Protein AF-0000000085118872 (afdb_homodimer)

Foldseek 3Di:
DPQDDLVNLVVCCQVVCQQVVNLVCLVVAADQFAWEAEPPRDIDTGSVRVVVVSVVVCQQFVNKHKAWDDWDDDDFKIKTKIKIWGFGQQDDDPAGHDRFIAIWIKMKMFGDDPSHTRYMHMYIPVVRRVVRRD/DPQDDLVNLVCCCQVVCQQVVNLVCLVVAADQFAWEAEPPRDIDTGSVRVNVVSVVVCQQFVNKHKAWDDWDDDDFKIKTKIKIWGFGQQDDDPAGHPRFIAIWIKMKMFGDDPSHTRYMHMYIPVVRRVVRRD

Solvent-accessible surface area (backbone atoms only — not comparable to full-atom values): 13672 Å² total; per-residue (Å²): 128,85,79,66,50,69,67,54,39,52,48,43,49,39,52,41,31,54,49,63,59,38,65,73,44,54,68,65,36,38,34,74,71,20,35,40,34,40,56,96,78,40,70,41,63,24,59,68,48,44,50,53,52,52,48,52,51,37,56,12,21,71,62,39,35,65,40,81,74,45,76,29,58,32,93,53,32,38,32,36,37,30,42,36,34,32,39,31,67,22,60,46,94,92,38,68,53,65,65,35,69,42,66,33,48,35,37,37,39,38,33,51,56,95,76,17,36,40,36,37,42,36,47,50,36,50,49,59,40,54,61,46,60,104,128,85,79,67,48,70,68,53,38,53,48,42,49,39,52,39,32,54,49,63,60,36,67,74,44,53,70,65,36,37,33,74,72,19,35,39,34,41,56,94,76,39,70,40,63,22,58,68,48,44,49,54,52,51,48,52,50,36,56,12,20,70,62,39,34,66,39,81,74,44,76,29,58,33,92,55,31,36,32,34,37,31,43,34,35,32,38,31,67,21,60,47,93,93,39,68,52,66,64,35,68,42,65,34,48,34,39,36,38,39,33,49,55,96,78,17,36,38,36,37,41,37,46,50,36,51,48,60,41,53,61,46,60,104

InterPro domains:
  IPR009959 Polyketide cyclase SnoaL-like [PF07366] (10-133)
  IPR009959 Polyketide cyclase SnoaL-like [PTHR38436] (6-133)
  IPR032710 NTF2-like domain superfamily [SSF54427] (5-133)

pLDDT: mean 96.88, std 5.02, range [55.12, 98.94]

Secondary structure (DSSP, 8-state):
-PPPPHHHHHHHIIIIIIIS--TTHHHHHEEEEEEEE-GGG-EEESHHHHHHHHHHHHHHSTT-EEEEEEEEEETTEEEEEEEEEEE--S-BTTB-----EEEEEEEEEEEEETTEEEEEEEEE-HHHHHHHH-/-PPPPHHHHHHHIIIIIIIS--TTHHHHHEEEEEEEE-GGG-EEESHHHHHHHHHHHHHHSTT-EEEEEEEEEETTEEEEEEEEEEE--S-BTTB-----EEEEEEEEEEEEETTEEEEEEEEE-HHHHHHHH-

Radius of gyration: 19.12 Å; Cα contacts (8 Å, |Δi|>4): 586; chains: 2; bounding box: 48×50×34 Å

Nearest PDB structures (foldseek):
  3kkg-assembly1_A-2  TM=9.439E-01  e=4.951E-12  Jannaschia sp. CCS1
  2gey-assembly1_B  TM=8.782E-01  e=1.259E-11  Streptomyces galilaeus
  2gey-assembly3_A  TM=8.781E-01  e=1.615E-11  Streptomyces galilaeus
  6hnn-assembly2_D  TM=8.856E-01  e=2.499E-10  Streptomyces antibioticus
  5x7l-assembly1_A  TM=9.108E-01  e=1.949E-09  Streptomyces laurentii

Structure (mmCIF, N/CA/C/O backbone):
data_AF-0000000085118872-model_v1
#
loop_
_entity.id
_entity.type
_entity.pdbx_description
1 polymer 'Ester cyclase'
#
loop_
_atom_site.group_PDB
_atom_site.id
_atom_site.type_symbol
_atom_site.label_atom_id
_atom_site.label_alt_id
_atom_site.label_comp_id
_atom_site.label_asym_id
_atom_site.label_entity_id
_atom_site.label_seq_id
_atom_site.pdbx_PDB_ins_code
_atom_site.Cartn_x
_atom_site.Cartn_y
_atom_site.Cartn_z
_atom_site.occupancy
_atom_site.B_iso_or_equiv
_atom_site.auth_seq_id
_atom_site.auth_comp_id
_atom_site.auth_asym_id
_atom_site.auth_atom_id
_atom_site.pdbx_PDB_model_num
ATOM 1 N N . MET A 1 1 ? 21.062 26.562 8.891 1 55.12 1 MET A N 1
ATOM 2 C CA . MET A 1 1 ? 20.125 25.562 9.398 1 55.12 1 MET A CA 1
ATOM 3 C C . MET A 1 1 ? 20.281 24.25 8.641 1 55.12 1 MET A C 1
ATOM 5 O O . MET A 1 1 ? 20.578 24.234 7.445 1 55.12 1 MET A O 1
ATOM 9 N N . LYS A 1 2 ? 20.609 23.156 9.258 1 70.69 2 LYS A N 1
ATOM 10 C CA . LYS A 1 2 ? 20.938 21.906 8.602 1 70.69 2 LYS A CA 1
ATOM 11 C C . LYS A 1 2 ? 19.812 21.438 7.691 1 70.69 2 LYS A C 1
ATOM 13 O O . LYS A 1 2 ? 18.641 21.484 8.078 1 70.69 2 LYS A O 1
ATOM 18 N N . LYS A 1 3 ? 20.109 21.344 6.344 1 89.19 3 LYS A N 1
ATOM 19 C CA . LYS A 1 3 ? 19.125 20.906 5.371 1 89.19 3 LYS A CA 1
ATOM 20 C C . LYS A 1 3 ? 18.516 19.562 5.777 1 89.19 3 LYS A C 1
ATOM 22 O O . LYS A 1 3 ? 19.234 18.641 6.184 1 89.19 3 LYS A O 1
ATOM 27 N N . L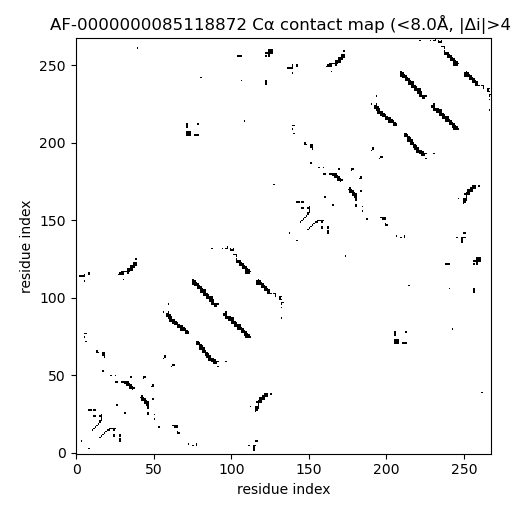EU A 1 4 ? 17.219 19.531 5.84 1 95.06 4 LEU A N 1
ATOM 28 C CA . LEU A 1 4 ? 16.516 18.312 6.219 1 95.06 4 LEU A CA 1
ATOM 29 C C . LEU A 1 4 ? 16.75 17.203 5.195 1 95.06 4 LEU A C 1
ATOM 31 O O . LEU A 1 4 ? 16.766 17.453 3.988 1 95.06 4 LEU A O 1
ATOM 35 N N . THR A 1 5 ? 17.031 15.984 5.676 1 97 5 THR A N 1
ATOM 36 C CA . THR A 1 5 ? 17.094 14.828 4.785 1 97 5 THR A CA 1
ATOM 37 C C . THR A 1 5 ? 15.688 14.414 4.359 1 97 5 THR A C 1
ATOM 39 O O . THR A 1 5 ? 14.695 14.789 4.988 1 97 5 THR A O 1
ATOM 42 N N . ASN A 1 6 ? 15.648 13.641 3.326 1 98.12 6 ASN A N 1
ATOM 43 C CA . ASN A 1 6 ? 14.352 13.133 2.891 1 98.12 6 ASN A CA 1
ATOM 44 C C . ASN A 1 6 ? 13.664 12.328 3.994 1 98.12 6 ASN A C 1
ATOM 46 O O . ASN A 1 6 ? 12.453 12.43 4.176 1 98.12 6 ASN A O 1
ATOM 50 N N . LYS A 1 7 ? 14.398 11.547 4.715 1 97.94 7 LYS A N 1
ATOM 51 C CA . LYS A 1 7 ? 13.852 10.773 5.828 1 97.94 7 LYS A CA 1
ATOM 52 C C . LYS A 1 7 ? 13.258 11.688 6.895 1 97.94 7 LYS A C 1
ATOM 54 O O . LYS A 1 7 ? 12.188 11.406 7.438 1 97.94 7 LYS A O 1
ATOM 59 N N . GLU A 1 8 ? 13.969 12.688 7.203 1 98.06 8 GLU A N 1
ATOM 60 C CA . GLU A 1 8 ? 13.469 13.648 8.188 1 98.06 8 GLU A CA 1
ATOM 61 C C . GLU A 1 8 ? 12.18 14.312 7.711 1 98.06 8 GLU A C 1
ATOM 63 O O . GLU A 1 8 ? 11.266 14.539 8.508 1 98.06 8 GLU A O 1
ATOM 68 N N . LEU A 1 9 ? 12.125 14.602 6.426 1 98.56 9 LEU A N 1
ATOM 69 C CA . LEU A 1 9 ? 10.914 15.188 5.863 1 98.56 9 LEU A CA 1
ATOM 70 C C . LEU A 1 9 ? 9.727 14.25 6.035 1 98.56 9 LEU A C 1
ATOM 72 O O . LEU A 1 9 ? 8.633 14.688 6.402 1 98.56 9 LEU A O 1
ATOM 76 N N . VAL A 1 10 ? 9.906 13 5.809 1 98.81 10 VAL A N 1
ATOM 77 C CA . VAL A 1 10 ? 8.836 12.016 5.957 1 98.81 10 VAL A CA 1
ATOM 78 C C . VAL A 1 10 ? 8.422 11.93 7.426 1 98.81 10 VAL A C 1
ATOM 80 O O . VAL A 1 10 ? 7.234 11.836 7.734 1 98.81 10 VAL A O 1
ATOM 83 N N . LYS A 1 11 ? 9.367 11.938 8.312 1 98.62 11 LYS A N 1
ATOM 84 C CA . LYS A 1 11 ? 9.039 11.898 9.734 1 98.62 11 LYS A CA 1
ATOM 85 C C . LYS A 1 11 ? 8.219 13.125 10.141 1 98.62 11 LYS A C 1
ATOM 87 O O . LYS A 1 11 ? 7.262 13.008 10.906 1 98.62 11 LYS A O 1
ATOM 92 N N . LEU A 1 12 ? 8.656 14.273 9.641 1 98.69 12 LEU A N 1
ATOM 93 C CA . LEU A 1 12 ? 7.895 15.492 9.922 1 98.69 12 LEU A CA 1
ATOM 94 C C . LEU A 1 12 ? 6.484 15.391 9.352 1 98.69 12 LEU A C 1
ATOM 96 O O . LEU A 1 12 ? 5.523 15.828 9.992 1 98.69 12 LEU A O 1
ATOM 100 N N . TYR A 1 13 ? 6.355 14.852 8.156 1 98.88 13 TYR A N 1
ATOM 101 C CA . TYR A 1 13 ? 5.062 14.641 7.516 1 98.88 13 TYR A CA 1
ATOM 102 C C . TYR A 1 13 ? 4.129 13.836 8.422 1 98.88 13 TYR A C 1
ATOM 104 O O . TYR A 1 13 ? 2.98 14.234 8.641 1 98.88 13 TYR A O 1
ATOM 112 N N . TYR A 1 14 ? 4.551 12.789 8.969 1 98.88 14 TYR A N 1
ATOM 113 C CA . TYR A 1 14 ? 3.705 11.922 9.789 1 98.88 14 TYR A CA 1
ATOM 114 C C . TYR A 1 14 ? 3.557 12.477 11.195 1 98.88 14 TYR A C 1
ATOM 116 O O . TYR A 1 14 ? 2.439 12.633 11.695 1 98.88 14 TYR A O 1
ATOM 124 N N . ASP A 1 15 ? 4.672 12.852 11.883 1 98.69 15 ASP A N 1
ATOM 125 C CA . ASP A 1 15 ? 4.668 13.188 13.305 1 98.69 15 ASP A CA 1
ATOM 126 C C . ASP A 1 15 ? 4.059 14.57 13.539 1 98.69 15 ASP A C 1
ATOM 128 O O . ASP A 1 15 ? 3.143 14.719 14.352 1 98.69 15 ASP A O 1
ATOM 132 N N . GLU A 1 16 ? 4.531 15.508 12.797 1 98.69 16 GLU A N 1
ATOM 133 C CA . GLU A 1 16 ? 4.133 16.891 13.047 1 98.69 16 GLU A CA 1
ATOM 134 C C . GLU A 1 16 ? 2.859 17.25 12.289 1 98.69 16 GLU A C 1
ATOM 136 O O . GLU A 1 16 ? 1.917 17.781 12.859 1 98.69 16 GLU A O 1
ATOM 141 N N . LEU A 1 17 ? 2.85 16.906 11.008 1 98.69 17 LEU A N 1
ATOM 142 C CA . LEU A 1 17 ? 1.736 17.328 10.164 1 98.69 17 LEU A CA 1
ATOM 143 C C . LEU A 1 17 ? 0.486 16.516 10.469 1 98.69 17 LEU A C 1
ATOM 145 O O . LEU A 1 17 ? -0.551 17.062 10.836 1 98.69 17 LEU A O 1
ATOM 149 N N . TRP A 1 18 ? 0.561 15.242 10.477 1 98.69 18 TRP A N 1
ATOM 150 C CA . TRP A 1 18 ? -0.626 14.406 10.617 1 98.69 18 TRP A CA 1
ATOM 151 C C . TRP A 1 18 ? -0.931 14.133 12.086 1 98.69 18 TRP A C 1
ATOM 153 O O . TRP A 1 18 ? -2.062 14.32 12.539 1 98.69 18 TRP A O 1
ATOM 163 N N . ASN A 1 19 ? 0.065 13.703 12.859 1 98.81 19 ASN A N 1
ATOM 164 C CA . ASN A 1 19 ? -0.2 13.234 14.211 1 98.81 19 ASN A CA 1
ATOM 165 C C . ASN A 1 19 ? -0.444 14.391 15.172 1 98.81 19 ASN A C 1
ATOM 167 O O . ASN A 1 19 ? -1.259 14.281 16.094 1 98.81 19 ASN A O 1
ATOM 171 N N . LYS A 1 20 ? 0.245 15.523 14.938 1 98.5 20 LYS A N 1
ATOM 172 C CA . LYS A 1 20 ? 0.078 16.672 15.812 1 98.5 20 LYS A CA 1
ATOM 173 C C . LYS A 1 20 ? -0.767 17.766 15.148 1 98.5 20 LYS A C 1
ATOM 175 O O . LYS A 1 20 ? -1.072 18.781 15.766 1 98.5 20 LYS A O 1
ATOM 180 N N . HIS A 1 21 ? -1.108 17.609 13.945 1 98.06 21 HIS A N 1
ATOM 181 C CA . HIS A 1 21 ? -1.974 18.5 13.18 1 98.06 21 HIS A CA 1
ATOM 182 C C . HIS A 1 21 ? -1.363 19.891 13.055 1 98.06 21 HIS A C 1
ATOM 184 O O . HIS A 1 21 ? -2.082 20.891 13.07 1 98.06 21 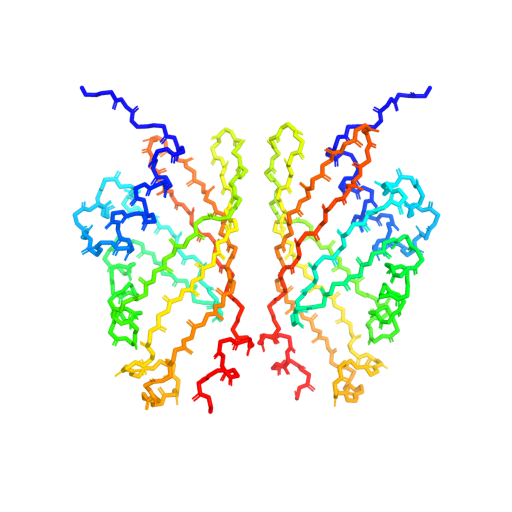HIS A O 1
ATOM 190 N N . LYS A 1 22 ? -0.044 19.922 12.969 1 98.44 22 LYS A N 1
ATOM 191 C CA . LYS A 1 22 ? 0.634 21.203 12.789 1 98.44 22 LYS A CA 1
ATOM 192 C C . LYS A 1 22 ? 0.735 21.578 11.312 1 98.44 22 LYS A C 1
ATOM 194 O O . LYS A 1 22 ? 1.72 21.234 10.648 1 98.44 22 LYS A O 1
ATOM 199 N N . LYS A 1 23 ? -0.12 22.391 10.852 1 98.12 23 LYS A N 1
ATOM 200 C CA . LYS A 1 23 ? -0.289 22.672 9.43 1 98.12 23 LYS A CA 1
ATOM 201 C C . LYS A 1 23 ? 0.845 23.531 8.898 1 98.12 23 LYS A C 1
ATOM 203 O O . LYS A 1 23 ? 1.053 23.625 7.684 1 98.12 23 LYS A O 1
ATOM 208 N N . GLU A 1 24 ? 1.589 24.188 9.758 1 97.88 24 GLU A N 1
ATOM 209 C CA . GLU A 1 24 ? 2.732 24.984 9.32 1 97.88 24 GLU A CA 1
ATOM 210 C C . GLU A 1 24 ? 3.771 24.109 8.617 1 97.88 24 GLU A C 1
ATOM 212 O O . GLU A 1 24 ? 4.574 24.609 7.824 1 97.88 24 GLU A O 1
ATOM 217 N N . TYR A 1 25 ? 3.732 22.891 8.898 1 98.5 25 TYR A N 1
ATOM 218 C CA . TYR A 1 25 ? 4.703 21.969 8.312 1 98.5 25 TYR A CA 1
ATOM 219 C C . TYR A 1 25 ? 4.375 21.688 6.848 1 98.5 25 TYR A C 1
ATOM 221 O O . TYR A 1 25 ? 5.207 21.156 6.109 1 98.5 25 TYR A O 1
ATOM 229 N N . ILE A 1 26 ? 3.186 22.031 6.391 1 98.62 26 ILE A N 1
ATOM 230 C CA . ILE A 1 26 ? 2.846 21.906 4.977 1 98.62 26 ILE A CA 1
ATOM 231 C C . ILE A 1 26 ? 3.871 22.656 4.133 1 98.62 26 ILE A C 1
ATOM 233 O O . ILE A 1 26 ? 4.391 22.125 3.15 1 98.62 26 ILE A O 1
ATOM 237 N N . ASP A 1 27 ? 4.27 23.812 4.566 1 97.56 27 ASP A N 1
ATOM 238 C CA . ASP A 1 27 ? 5.227 24.625 3.824 1 97.56 27 ASP A CA 1
ATOM 239 C C . ASP A 1 27 ? 6.645 24.094 3.979 1 97.56 27 ASP A C 1
ATOM 241 O O . ASP A 1 27 ? 7.492 24.297 3.109 1 97.56 27 ASP A O 1
ATOM 245 N N . ILE A 1 28 ? 6.871 23.438 5.047 1 97.88 28 ILE A N 1
ATOM 246 C CA . ILE A 1 28 ? 8.211 22.938 5.34 1 97.88 28 ILE A CA 1
ATOM 247 C C . ILE A 1 28 ? 8.484 21.688 4.508 1 97.88 28 ILE A C 1
ATOM 249 O O . ILE A 1 28 ? 9.555 21.547 3.914 1 97.88 28 ILE A O 1
ATOM 253 N N . VAL A 1 29 ? 7.473 20.828 4.352 1 98.75 29 VAL A N 1
ATOM 254 C CA . VAL A 1 29 ? 7.781 19.516 3.805 1 98.75 29 VAL A CA 1
ATOM 255 C C . VAL A 1 29 ? 7.434 19.469 2.32 1 98.75 29 VAL A C 1
ATOM 257 O O . VAL A 1 29 ? 8.031 18.719 1.555 1 98.75 29 VAL A O 1
ATOM 260 N N . PHE A 1 30 ? 6.539 20.297 1.829 1 98.81 30 PHE A N 1
ATOM 261 C CA . PHE A 1 30 ? 6.031 20.109 0.475 1 98.81 30 PHE A CA 1
ATOM 262 C C . PHE A 1 30 ? 6.625 21.156 -0.471 1 98.81 30 PHE A C 1
ATOM 264 O O . PHE A 1 30 ? 6.832 22.297 -0.084 1 98.81 30 PHE A O 1
ATOM 271 N N . ASP A 1 31 ? 6.871 20.75 -1.688 1 98.5 31 ASP A N 1
ATOM 272 C CA . ASP A 1 31 ? 6.98 21.656 -2.828 1 98.5 31 ASP A CA 1
ATOM 273 C C . ASP A 1 31 ? 5.656 22.375 -3.09 1 98.5 31 ASP A C 1
ATOM 275 O O . ASP A 1 31 ? 4.59 21.844 -2.787 1 98.5 31 ASP A O 1
ATOM 279 N N . ASP A 1 32 ? 5.688 23.5 -3.691 1 97.44 32 ASP A N 1
ATOM 280 C CA . ASP A 1 32 ? 4.48 24.281 -3.963 1 97.44 32 ASP A CA 1
ATOM 281 C C . ASP A 1 32 ? 3.539 23.516 -4.895 1 97.44 32 ASP A C 1
ATOM 283 O O . ASP A 1 32 ? 2.318 23.688 -4.82 1 97.44 32 ASP A O 1
ATOM 287 N N . ASN A 1 33 ? 4.152 22.672 -5.684 1 96.75 33 ASN A N 1
ATOM 288 C CA . ASN A 1 33 ? 3.352 21.953 -6.668 1 96.75 33 ASN A CA 1
ATOM 289 C C . ASN A 1 33 ? 3.184 20.484 -6.289 1 96.75 33 ASN A C 1
ATOM 291 O O . ASN A 1 33 ? 3.172 19.625 -7.16 1 96.75 33 ASN A O 1
ATOM 295 N N . ILE A 1 34 ? 3.172 20.25 -5.07 1 98.75 34 ILE A N 1
ATOM 296 C CA . ILE A 1 34 ? 3.008 18.875 -4.574 1 98.75 34 ILE A CA 1
ATOM 297 C C . ILE A 1 34 ? 1.774 18.25 -5.211 1 98.75 34 ILE A C 1
ATOM 299 O O . ILE A 1 34 ? 0.737 18.891 -5.355 1 98.75 34 ILE A O 1
ATOM 303 N N . THR A 1 35 ? 1.922 17.016 -5.68 1 98.81 35 THR A N 1
ATOM 304 C CA . THR A 1 35 ? 0.795 16.172 -6.086 1 98.81 35 THR A CA 1
ATOM 305 C C . THR A 1 35 ? 0.575 15.039 -5.094 1 98.81 35 THR A C 1
ATOM 307 O O . THR A 1 35 ? 1.513 14.32 -4.75 1 98.81 35 THR A O 1
ATOM 310 N N . PHE A 1 36 ? -0.664 14.945 -4.59 1 98.69 36 PHE A N 1
ATOM 311 C CA . PHE A 1 36 ? -1.064 13.883 -3.668 1 98.69 36 PHE A CA 1
ATOM 312 C C . PHE A 1 36 ? -2.098 12.969 -4.309 1 98.69 36 PHE A C 1
ATOM 314 O O . PHE A 1 36 ? -3.156 13.43 -4.746 1 98.69 36 PHE A O 1
ATOM 321 N N . HIS A 1 37 ? -1.7 11.68 -4.398 1 98.5 37 HIS A N 1
ATOM 322 C CA . HIS A 1 37 ? -2.594 10.641 -4.895 1 98.5 37 HIS A CA 1
ATOM 323 C C . HIS A 1 37 ? -3.082 9.75 -3.762 1 98.5 37 HIS A C 1
ATOM 325 O O . HIS A 1 37 ? -2.312 8.953 -3.219 1 98.5 37 HIS A O 1
ATOM 331 N N . GLY A 1 38 ? -4.363 9.883 -3.477 1 96.94 38 GLY A N 1
ATOM 332 C CA . GLY A 1 38 ? -4.93 9.086 -2.398 1 96.94 38 GLY A CA 1
ATOM 333 C C . GLY A 1 38 ? -5.781 7.93 -2.893 1 96.94 38 GLY A C 1
ATOM 334 O O . GLY A 1 38 ? -5.879 7.695 -4.098 1 96.94 38 GLY A O 1
ATOM 335 N N . SER A 1 39 ? -6.266 7.172 -1.938 1 92.12 39 SER A N 1
ATOM 336 C CA . SER A 1 39 ? -7.164 6.066 -2.268 1 92.12 39 SER A CA 1
ATOM 337 C C . SER A 1 39 ? -8.406 6.562 -2.996 1 92.12 39 SER A C 1
ATOM 339 O O . SER A 1 39 ? -8.688 7.766 -3.016 1 92.12 39 SER A O 1
ATOM 341 N N . LEU A 1 40 ? -9.156 5.66 -3.682 1 87.06 40 LEU A N 1
ATOM 342 C CA . LEU A 1 40 ? -10.367 5.957 -4.438 1 87.06 40 LEU A CA 1
ATOM 343 C C . LEU A 1 40 ? -10.078 6.953 -5.559 1 87.06 40 LEU A C 1
ATOM 345 O O . LEU A 1 40 ? -10.922 7.801 -5.875 1 87.06 40 LEU A O 1
ATOM 349 N N . ASP A 1 41 ? -8.805 7.016 -5.984 1 84.94 41 ASP A N 1
ATOM 350 C CA . ASP A 1 41 ? -8.344 7.789 -7.133 1 84.94 41 ASP A CA 1
ATOM 351 C C . ASP A 1 41 ? -8.484 9.289 -6.879 1 84.94 41 ASP A C 1
ATOM 353 O O . ASP A 1 41 ? -8.75 10.055 -7.809 1 84.94 41 ASP A O 1
ATOM 357 N N . ILE A 1 42 ? -8.438 9.625 -5.695 1 90.88 42 ILE A N 1
ATOM 358 C CA . ILE A 1 42 ? -8.383 11.047 -5.352 1 90.88 42 ILE A CA 1
ATOM 359 C C . ILE A 1 42 ? -7.012 11.609 -5.699 1 90.88 42 ILE A C 1
ATOM 361 O O . ILE A 1 42 ? -5.988 10.992 -5.414 1 90.88 42 ILE A O 1
ATOM 365 N N . THR A 1 43 ? -7.004 12.641 -6.426 1 97.19 43 THR A N 1
ATOM 366 C CA . THR A 1 43 ? -5.77 13.367 -6.703 1 97.19 43 THR A CA 1
ATOM 367 C C . THR A 1 43 ? -5.949 14.859 -6.449 1 97.19 43 THR A C 1
ATOM 369 O O . THR A 1 43 ? -6.898 15.469 -6.941 1 97.19 43 THR A O 1
ATOM 372 N N . VAL A 1 44 ? -5.109 15.383 -5.582 1 96.75 44 VAL A N 1
ATOM 373 C CA . VAL A 1 44 ? -5.148 16.828 -5.344 1 96.75 44 VAL A CA 1
ATOM 374 C C . VAL A 1 44 ? -3.775 17.422 -5.629 1 96.75 44 VAL A C 1
ATOM 376 O O . VAL A 1 44 ? -2.748 16.781 -5.43 1 96.75 44 VAL A O 1
ATOM 379 N N . LYS A 1 45 ? -3.771 18.656 -6.094 1 98.31 45 LYS A N 1
ATOM 380 C CA . LYS A 1 45 ? -2.545 19.359 -6.457 1 98.31 45 LYS A CA 1
ATOM 381 C C . LYS A 1 45 ? -2.408 20.672 -5.676 1 98.31 45 LYS A C 1
ATOM 383 O O . LYS A 1 45 ? -3.354 21.453 -5.598 1 98.31 45 LYS A O 1
ATOM 388 N N . GLY A 1 46 ? -1.241 20.781 -5.145 1 98.56 46 GLY A N 1
ATOM 389 C CA . GLY A 1 46 ? -0.936 22 -4.43 1 98.56 46 GLY A CA 1
ATOM 390 C C . GLY A 1 46 ? -1.161 21.906 -2.932 1 98.56 46 GLY A C 1
ATOM 391 O O . GLY A 1 46 ? -1.925 21.047 -2.475 1 98.56 46 GLY A O 1
ATOM 392 N N . LYS A 1 47 ? -0.546 22.828 -2.234 1 98.62 47 LYS A N 1
ATOM 393 C CA . LYS A 1 47 ? -0.542 22.812 -0.774 1 98.62 47 LYS A CA 1
ATOM 394 C C . LYS A 1 47 ? -1.933 23.109 -0.218 1 98.62 47 LYS A C 1
ATOM 396 O O . LYS A 1 47 ? -2.377 22.469 0.732 1 98.62 47 LYS A O 1
ATOM 401 N N . LYS A 1 48 ? -2.619 24 -0.81 1 98.06 48 LYS A N 1
ATOM 402 C CA . LYS A 1 48 ? -3.945 24.391 -0.338 1 98.06 48 LYS A CA 1
ATOM 403 C C . LYS A 1 48 ? -4.93 23.234 -0.465 1 98.06 48 LYS A C 1
ATOM 405 O O . LYS A 1 48 ? -5.695 22.953 0.463 1 98.06 48 LYS A O 1
ATOM 410 N N . GLU A 1 49 ? -4.895 22.625 -1.626 1 97.88 49 GLU A N 1
ATOM 411 C CA . GLU A 1 49 ? -5.812 21.5 -1.847 1 97.88 49 GLU A CA 1
ATOM 412 C C . GLU A 1 49 ? -5.477 20.328 -0.934 1 97.88 49 GLU A C 1
ATOM 414 O O . GLU A 1 49 ? -6.375 19.625 -0.465 1 97.88 49 GLU A O 1
ATOM 419 N N . PHE A 1 50 ? -4.207 20.078 -0.665 1 98.44 50 PHE A N 1
ATOM 420 C CA . PHE A 1 50 ? -3.824 19.047 0.295 1 98.44 50 PHE A CA 1
ATOM 421 C C . PHE A 1 50 ? -4.375 19.359 1.68 1 98.44 50 PHE A C 1
ATOM 423 O O . PHE A 1 50 ? -4.887 18.484 2.369 1 98.44 50 PHE A O 1
ATOM 430 N N . GLU A 1 51 ? -4.227 20.609 2.041 1 98.31 51 GLU A N 1
ATOM 431 C CA . GLU A 1 51 ? -4.719 21.016 3.352 1 98.31 51 GLU A CA 1
ATOM 432 C C . GLU A 1 51 ? -6.215 20.75 3.49 1 98.31 51 GLU A C 1
ATOM 434 O O . GLU A 1 51 ? -6.676 20.312 4.547 1 98.31 51 GLU A O 1
ATOM 439 N N . LYS A 1 52 ? -6.988 21.031 2.479 1 97.62 52 LYS A N 1
ATOM 440 C CA . LYS A 1 52 ? -8.422 20.734 2.494 1 97.62 52 LYS A CA 1
ATOM 441 C C . LYS A 1 52 ? -8.68 19.25 2.688 1 97.62 52 LYS A C 1
ATOM 443 O O . LYS A 1 52 ? -9.57 18.859 3.453 1 97.62 52 LYS A O 1
ATOM 448 N N . TYR A 1 53 ? -7.945 18.484 1.993 1 96.88 53 TYR A N 1
ATOM 449 C CA . TYR A 1 53 ? -8.047 17.031 2.143 1 96.88 53 TYR A CA 1
ATOM 450 C C . TYR A 1 53 ? -7.738 16.609 3.574 1 96.88 53 TYR A C 1
ATOM 452 O O . TYR A 1 53 ? -8.492 15.844 4.18 1 96.88 53 TYR A O 1
ATOM 460 N N . MET A 1 54 ? -6.625 17.094 4.07 1 97.75 54 MET A N 1
ATOM 461 C CA . MET A 1 54 ? -6.223 16.781 5.441 1 97.75 54 MET A CA 1
ATOM 462 C C . MET A 1 54 ? -7.32 17.172 6.43 1 97.75 54 MET A C 1
ATOM 464 O O . MET A 1 54 ? -7.645 16.406 7.332 1 97.75 54 MET A O 1
ATOM 468 N N . ASP A 1 55 ? -7.906 18.312 6.219 1 97.38 55 ASP A N 1
ATOM 469 C CA . ASP A 1 55 ? -8.969 18.797 7.094 1 97.38 55 ASP A CA 1
ATOM 470 C C . ASP A 1 55 ? -10.172 17.859 7.066 1 97.38 55 ASP A C 1
ATOM 472 O O . ASP A 1 55 ? -10.789 17.594 8.102 1 97.38 55 ASP A O 1
ATOM 476 N N . SER A 1 56 ? -10.5 17.453 5.914 1 96.12 56 SER A N 1
ATOM 477 C CA . SER A 1 56 ? -11.625 16.531 5.801 1 96.12 56 SER A CA 1
ATOM 478 C C . SER A 1 56 ? -11.359 15.242 6.582 1 96.12 56 SER A C 1
ATOM 480 O O . SER A 1 56 ? -12.258 14.719 7.242 1 96.12 56 SER A O 1
ATOM 482 N N . MET A 1 57 ? -10.172 14.734 6.531 1 96.81 57 MET A N 1
ATOM 483 C CA . MET A 1 57 ? -9.812 13.508 7.242 1 96.81 57 MET A CA 1
ATOM 484 C C . MET A 1 57 ? -9.844 13.727 8.75 1 96.81 57 MET A C 1
ATOM 486 O O . MET A 1 57 ? -10.398 12.914 9.492 1 96.81 57 MET A O 1
ATOM 490 N N . ILE A 1 58 ? -9.32 14.836 9.188 1 96.88 58 ILE A N 1
ATOM 491 C CA . ILE A 1 58 ? -9.227 15.125 10.609 1 96.88 58 ILE A CA 1
ATOM 492 C C . ILE A 1 58 ? -10.617 15.398 11.18 1 96.88 58 ILE A C 1
ATOM 494 O O . ILE A 1 58 ? -10.898 15.078 12.336 1 96.88 58 ILE A O 1
ATOM 498 N N . THR A 1 59 ? -11.469 15.977 10.328 1 96.94 59 THR A N 1
ATOM 499 C CA . THR A 1 59 ? -12.852 16.188 10.75 1 96.94 59 THR A CA 1
ATOM 500 C C . THR A 1 59 ? -13.555 14.844 10.969 1 96.94 59 THR A C 1
ATOM 502 O O . THR A 1 59 ? -14.297 14.68 11.945 1 96.94 59 THR A O 1
ATOM 505 N N . ALA A 1 60 ? -13.344 13.922 10.125 1 97.38 60 ALA A N 1
ATOM 506 C CA . ALA A 1 60 ? -13.977 12.609 10.211 1 97.38 60 ALA A CA 1
ATOM 507 C C . ALA A 1 60 ? -13.391 11.797 11.359 1 97.38 60 ALA A C 1
ATOM 509 O O . ALA A 1 60 ? -14.117 11.078 12.055 1 97.38 60 ALA A O 1
ATOM 510 N N . ILE A 1 61 ? -12.086 11.859 11.531 1 98.31 61 ILE A N 1
ATOM 511 C CA . ILE A 1 61 ? -11.336 11.133 12.547 1 98.31 61 ILE A CA 1
ATOM 512 C C . ILE A 1 61 ? -10.367 12.086 13.25 1 98.31 61 ILE A C 1
ATOM 514 O O . ILE A 1 61 ? -9.164 12.078 12.969 1 98.31 61 ILE A O 1
ATOM 518 N N . PRO A 1 62 ? -10.719 12.828 14.18 1 98.06 62 PRO A N 1
ATOM 519 C CA . PRO A 1 62 ? -9.945 13.922 14.773 1 98.06 62 PRO A CA 1
ATOM 520 C C . PRO A 1 62 ? -8.672 13.43 15.469 1 98.06 62 PRO A C 1
ATOM 522 O O . PRO A 1 62 ? -7.703 14.188 15.586 1 98.06 62 PRO A O 1
ATOM 525 N N . ASN A 1 63 ? -8.68 12.188 15.969 1 98.31 63 ASN A N 1
ATOM 526 C CA . ASN A 1 63 ? -7.492 11.672 16.641 1 98.31 63 ASN A CA 1
ATOM 527 C C . ASN A 1 63 ? -6.738 10.672 15.766 1 98.31 63 ASN A C 1
ATOM 529 O O . ASN A 1 63 ? -6.141 9.727 16.266 1 98.31 63 ASN A O 1
ATOM 533 N N . LEU A 1 64 ? -6.91 10.828 14.484 1 98.5 64 LEU A N 1
ATOM 534 C CA . LEU A 1 64 ? -6.191 9.953 13.562 1 98.5 64 LEU A CA 1
ATOM 535 C C . LEU A 1 64 ? -4.695 9.977 13.852 1 98.5 64 LEU A C 1
ATOM 537 O O . LEU A 1 64 ? -4.094 11.055 13.945 1 98.5 64 LEU A O 1
ATOM 541 N N . PHE A 1 65 ? -4.125 8.859 14.031 1 98.81 65 PHE A N 1
ATOM 542 C CA . PHE A 1 65 ? -2.713 8.711 14.352 1 98.81 65 PHE A CA 1
ATOM 543 C C . PHE A 1 65 ? -2.033 7.742 13.391 1 98.81 65 PHE A C 1
ATOM 545 O O . PHE A 1 65 ? -2.5 6.617 13.203 1 98.81 65 PHE A O 1
ATOM 552 N N . HIS A 1 66 ? -0.996 8.18 12.781 1 98.75 66 HIS A N 1
ATOM 553 C CA . HIS A 1 66 ? -0.199 7.387 11.852 1 98.75 66 HIS A CA 1
ATOM 554 C C . HIS A 1 66 ? 1.037 6.812 12.539 1 98.75 66 HIS A C 1
ATOM 556 O O . HIS A 1 66 ? 1.888 7.559 13.023 1 98.75 66 HIS A O 1
ATOM 562 N N . SER A 1 67 ? 1.148 5.559 12.57 1 98.81 67 SER A N 1
ATOM 563 C CA . SER A 1 67 ? 2.324 4.875 13.102 1 98.81 67 SER A CA 1
ATOM 564 C C . SER A 1 67 ? 3.154 4.254 11.984 1 98.81 67 SER A C 1
ATOM 566 O O . SER A 1 67 ? 2.684 3.355 11.281 1 98.81 67 SER A O 1
ATOM 568 N N . ILE A 1 68 ? 4.391 4.695 11.898 1 98.81 68 ILE A N 1
ATOM 569 C CA . ILE A 1 68 ? 5.273 4.125 10.891 1 98.81 68 ILE A CA 1
ATOM 570 C C . ILE A 1 68 ? 5.699 2.721 11.312 1 98.81 68 ILE A C 1
ATOM 572 O O . ILE A 1 68 ? 6.188 2.523 12.43 1 98.81 68 ILE A O 1
ATOM 576 N N . ILE A 1 69 ? 5.539 1.788 10.461 1 98.62 69 ILE A N 1
ATOM 577 C CA . ILE A 1 69 ? 5.934 0.409 10.727 1 98.62 69 ILE A CA 1
ATOM 578 C C . ILE A 1 69 ? 7.246 0.101 10.016 1 98.62 69 ILE A C 1
ATOM 580 O O . ILE A 1 69 ? 8.172 -0.455 10.609 1 98.62 69 ILE A O 1
ATOM 584 N N . THR A 1 70 ? 7.312 0.407 8.742 1 98.44 70 THR A N 1
ATOM 585 C CA . THR A 1 70 ? 8.508 0.215 7.926 1 98.44 70 THR A CA 1
ATOM 586 C C . THR A 1 70 ? 8.742 1.422 7.023 1 98.44 70 THR A C 1
ATOM 588 O O . THR A 1 70 ? 7.789 2.051 6.559 1 98.44 70 THR A O 1
ATOM 591 N N . MET A 1 71 ? 9.945 1.752 6.883 1 98.69 71 MET A N 1
ATOM 592 C CA . MET A 1 71 ? 10.367 2.797 5.953 1 98.69 71 MET A CA 1
ATOM 593 C C . MET A 1 71 ? 11.531 2.322 5.09 1 98.69 71 MET A C 1
ATOM 595 O O . MET A 1 71 ? 12.516 1.793 5.602 1 98.69 71 MET A O 1
ATOM 599 N N . VAL A 1 72 ? 11.383 2.396 3.785 1 98.88 72 VAL A N 1
ATOM 600 C CA . VAL A 1 72 ? 12.422 2.055 2.814 1 98.88 72 VAL A CA 1
ATOM 601 C C . VAL A 1 72 ? 12.867 3.312 2.074 1 98.88 72 VAL A C 1
ATOM 603 O O . VAL A 1 72 ? 12.055 4.02 1.482 1 98.88 72 VAL A O 1
ATOM 606 N N . CYS A 1 73 ? 14.133 3.592 2.158 1 98.44 73 CYS A N 1
ATOM 607 C CA . CYS A 1 73 ? 14.656 4.852 1.64 1 98.44 73 CYS A CA 1
ATOM 608 C C . CYS A 1 73 ? 15.656 4.605 0.522 1 98.44 73 CYS A C 1
ATOM 610 O O . CYS A 1 73 ? 16.594 3.816 0.683 1 98.44 73 CYS A O 1
ATOM 612 N N . GLU A 1 74 ? 15.438 5.246 -0.662 1 97.44 74 GLU A N 1
ATOM 613 C CA . GLU A 1 74 ? 16.375 5.215 -1.785 1 97.44 74 GLU A CA 1
ATOM 614 C C . GLU A 1 74 ? 16.453 6.57 -2.475 1 97.44 74 GLU A C 1
ATOM 616 O O . GLU A 1 74 ? 15.57 6.922 -3.268 1 97.44 74 GLU A O 1
ATOM 621 N N . GLU A 1 75 ? 17.547 7.289 -2.205 1 94.06 75 GLU A N 1
ATOM 622 C CA . GLU A 1 75 ? 17.781 8.562 -2.877 1 94.06 75 GLU A CA 1
ATOM 623 C C . GLU A 1 75 ? 16.594 9.508 -2.715 1 94.06 75 GLU A C 1
ATOM 625 O O . GLU A 1 75 ? 16.312 9.961 -1.606 1 94.06 75 GLU A O 1
ATOM 630 N N . ASP A 1 76 ? 15.867 9.68 -3.818 1 97.69 76 ASP A N 1
ATOM 631 C CA . ASP A 1 76 ? 14.781 10.664 -3.822 1 97.69 76 ASP A CA 1
ATOM 632 C C . ASP A 1 76 ? 13.422 9.977 -3.777 1 97.69 76 ASP A C 1
ATOM 634 O O . ASP A 1 76 ? 12.414 10.555 -4.195 1 97.69 76 ASP A O 1
ATOM 638 N N . ASN A 1 77 ? 13.422 8.773 -3.348 1 98.75 77 ASN A N 1
ATOM 639 C CA . ASN A 1 77 ? 12.195 8.008 -3.164 1 98.75 77 ASN A CA 1
ATOM 640 C C . ASN A 1 77 ? 12.156 7.336 -1.795 1 98.75 77 ASN A C 1
ATOM 642 O O . ASN A 1 77 ? 13.156 6.785 -1.338 1 98.75 77 ASN A O 1
ATOM 646 N N . ILE A 1 78 ? 11.062 7.43 -1.117 1 98.94 78 ILE A N 1
ATOM 647 C CA . ILE A 1 78 ? 10.852 6.734 0.147 1 98.94 78 ILE A CA 1
ATOM 648 C C . ILE A 1 78 ? 9.492 6.051 0.141 1 98.94 78 ILE A C 1
ATOM 650 O O . ILE A 1 78 ? 8.5 6.621 -0.333 1 98.94 78 ILE A O 1
ATOM 654 N N . ALA A 1 79 ? 9.422 4.836 0.549 1 98.94 79 ALA A N 1
ATOM 655 C CA . ALA A 1 79 ? 8.18 4.105 0.773 1 98.94 79 ALA A CA 1
ATOM 656 C C . ALA A 1 79 ? 7.969 3.826 2.258 1 98.94 79 ALA A C 1
ATOM 658 O O . ALA A 1 79 ? 8.914 3.504 2.977 1 98.94 79 ALA A O 1
ATOM 659 N N . VAL A 1 80 ? 6.691 3.932 2.719 1 98.94 80 VAL A N 1
ATOM 660 C CA . VAL A 1 80 ? 6.375 3.744 4.133 1 98.94 80 VAL A CA 1
ATOM 661 C C . VAL A 1 80 ? 5.16 2.832 4.273 1 98.94 80 VAL A C 1
ATOM 663 O O . VAL A 1 80 ? 4.156 3.012 3.578 1 98.94 80 VAL A O 1
ATOM 666 N N . ARG A 1 81 ? 5.293 1.823 5.055 1 98.88 81 ARG A N 1
ATOM 667 C CA . ARG A 1 81 ? 4.16 1.102 5.629 1 98.88 81 ARG A CA 1
ATOM 668 C C . ARG A 1 81 ? 3.771 1.68 6.984 1 98.88 81 ARG A C 1
ATOM 670 O O . ARG A 1 81 ? 4.629 1.87 7.852 1 98.88 81 ARG A O 1
ATOM 677 N N . ALA A 1 82 ? 2.51 1.991 7.113 1 98.81 82 ALA A N 1
ATOM 678 C CA . ALA A 1 82 ? 2.049 2.592 8.359 1 98.81 82 ALA A CA 1
ATOM 679 C C . ALA A 1 82 ? 0.734 1.967 8.82 1 98.81 82 ALA A C 1
ATOM 681 O O . ALA A 1 82 ? 0.025 1.346 8.023 1 98.81 82 ALA A O 1
ATOM 682 N N . LEU A 1 83 ? 0.5 2.037 10.078 1 98.75 83 LEU A N 1
ATOM 683 C CA . LEU A 1 83 ? -0.777 1.703 10.703 1 98.75 83 LEU A CA 1
ATOM 684 C C . LEU A 1 83 ? -1.495 2.961 11.18 1 98.75 83 LEU A C 1
ATOM 686 O O . LEU A 1 83 ? -0.913 3.781 11.891 1 98.75 83 LEU A O 1
ATOM 690 N N . TYR A 1 84 ? -2.729 3.119 10.719 1 98.62 84 TYR A N 1
ATOM 691 C CA . TYR A 1 84 ? -3.549 4.262 11.109 1 98.62 84 TYR A CA 1
ATOM 692 C C . TYR A 1 84 ? -4.574 3.861 12.164 1 98.62 84 TYR A C 1
ATOM 694 O O . TYR A 1 84 ? -5.172 2.787 12.078 1 98.62 84 TYR A O 1
ATOM 702 N N . ASN A 1 85 ? -4.758 4.652 13.117 1 98.56 85 ASN A N 1
ATOM 703 C CA . ASN A 1 85 ? -5.766 4.406 14.148 1 98.56 85 ASN A CA 1
ATOM 704 C C . ASN A 1 85 ? -6.473 5.695 14.555 1 98.56 85 ASN A C 1
ATOM 706 O O . ASN A 1 85 ? -5.91 6.785 14.438 1 98.56 85 ASN A O 1
ATOM 710 N N . GLY A 1 86 ? -7.672 5.582 15.023 1 98.5 86 GLY A N 1
ATOM 711 C CA . GLY A 1 86 ? -8.477 6.699 15.492 1 98.5 86 GLY A CA 1
ATOM 712 C C . GLY A 1 86 ? -9.906 6.309 15.82 1 98.5 86 GLY A C 1
ATOM 713 O O . GLY A 1 86 ? -10.203 5.129 16.031 1 98.5 86 GLY A O 1
ATOM 714 N N . ARG A 1 87 ? -10.711 7.344 16.031 1 98.69 87 ARG A N 1
ATOM 715 C CA . ARG A 1 87 ? -12.133 7.152 16.297 1 98.69 87 ARG A CA 1
ATOM 716 C C . ARG A 1 87 ? -12.984 7.883 15.258 1 98.69 87 ARG A C 1
ATOM 718 O O . ARG A 1 87 ? -12.75 9.055 14.969 1 98.69 87 ARG A O 1
ATOM 725 N N . HIS A 1 88 ? -13.938 7.141 14.742 1 98.5 88 HIS A N 1
ATOM 726 C CA . HIS A 1 88 ? -14.828 7.688 13.719 1 98.5 88 HIS A CA 1
ATOM 727 C C . HIS A 1 88 ? -15.922 8.547 14.344 1 98.5 88 HIS A C 1
ATOM 729 O O . HIS A 1 88 ? -17 8.055 14.68 1 98.5 88 HIS A O 1
ATOM 735 N N . THR A 1 89 ? -15.68 9.867 14.32 1 98.12 89 THR A N 1
ATOM 736 C CA . THR A 1 89 ? -16.625 10.719 15.016 1 98.12 89 THR A CA 1
ATOM 737 C C . THR A 1 89 ? -17.219 11.766 14.078 1 98.12 89 THR A C 1
ATOM 739 O O . THR A 1 89 ? -18.047 12.578 14.484 1 98.12 89 THR A O 1
ATOM 742 N N . GLY A 1 90 ? -16.797 11.852 12.852 1 97.75 90 GLY A N 1
ATOM 743 C CA . GLY A 1 90 ? -17.375 12.68 11.805 1 97.75 90 GLY A CA 1
ATOM 744 C C . GLY A 1 90 ? -17.688 11.906 10.539 1 97.75 90 GLY A C 1
ATOM 745 O O . GLY A 1 90 ? -17.344 10.727 10.43 1 97.75 90 GLY A O 1
ATOM 746 N N . LYS A 1 91 ? -18.344 12.602 9.617 1 96.69 91 LYS A N 1
ATOM 747 C CA . LYS A 1 91 ? -18.703 11.953 8.359 1 96.69 91 LYS A CA 1
ATOM 748 C C . LYS A 1 91 ? -17.469 11.586 7.555 1 96.69 91 LYS A C 1
ATOM 750 O O . LYS A 1 91 ? -16.547 12.398 7.418 1 96.69 91 LYS A O 1
ATOM 755 N N . LEU A 1 92 ? -17.406 10.391 7.176 1 95 92 LEU A N 1
ATOM 756 C CA . LEU A 1 92 ? -16.312 9.852 6.363 1 95 92 LEU A CA 1
ATOM 757 C C . LEU A 1 92 ? -16.859 9.188 5.102 1 95 92 LEU A C 1
ATOM 759 O O . LEU A 1 92 ? -17.531 8.164 5.176 1 95 92 LEU A O 1
ATOM 763 N N . LEU A 1 93 ? -16.469 9.742 3.965 1 87.25 93 LEU A N 1
ATOM 764 C CA . LEU A 1 93 ? -17.078 9.281 2.719 1 87.25 93 LEU A CA 1
ATOM 765 C C . LEU A 1 93 ? -18.594 9.328 2.807 1 87.25 93 LEU A C 1
ATOM 767 O O . LEU A 1 93 ? -19.188 10.391 3.02 1 87.25 93 LEU A O 1
ATOM 771 N N . ASP A 1 94 ? -19.25 8.234 2.719 1 91.75 94 ASP A N 1
ATOM 772 C CA . ASP A 1 94 ? -20.719 8.203 2.773 1 91.75 94 ASP A CA 1
ATOM 773 C C . ASP A 1 94 ? -21.203 7.613 4.094 1 91.75 94 ASP A C 1
ATOM 775 O O . ASP A 1 94 ? -22.375 7.285 4.238 1 91.75 94 ASP A O 1
ATOM 779 N N . TYR A 1 95 ? -20.328 7.648 5.012 1 96.06 95 TYR A N 1
ATOM 780 C CA . TYR A 1 95 ? -20.688 7.012 6.277 1 96.06 95 TYR A CA 1
ATOM 781 C C . TYR A 1 95 ? -20.844 8.047 7.383 1 96.06 95 TYR A C 1
ATOM 783 O O . TYR A 1 95 ? -19.938 8.852 7.617 1 96.06 95 TYR A O 1
ATOM 791 N N . GLU A 1 96 ? -21.953 8.008 8.023 1 97.56 96 GLU A N 1
ATOM 792 C CA . GLU A 1 96 ? -22.172 8.836 9.203 1 97.56 96 GLU A CA 1
ATOM 793 C C . GLU A 1 96 ? -21.297 8.375 10.367 1 97.56 96 GLU A C 1
ATOM 795 O O . GLU A 1 96 ? -20.875 7.219 10.414 1 97.56 96 GLU A O 1
ATOM 800 N N . PRO A 1 97 ? -21.047 9.289 11.281 1 97.75 97 PRO A N 1
ATOM 801 C CA . PRO A 1 97 ? -20.203 8.914 12.414 1 97.75 97 PRO A CA 1
ATOM 802 C C . PRO A 1 97 ? -20.766 7.719 13.188 1 97.75 97 PRO A C 1
ATOM 804 O O . PRO A 1 97 ? -21.969 7.668 13.469 1 97.75 97 PRO A O 1
ATOM 807 N N . THR A 1 98 ? -19.906 6.82 13.555 1 97.81 98 THR A N 1
ATOM 808 C CA . THR A 1 98 ? -20.312 5.621 14.281 1 97.81 98 THR A CA 1
ATOM 809 C C . THR A 1 98 ? -19.766 5.629 15.695 1 97.81 98 THR A C 1
ATOM 811 O O . THR A 1 98 ? -20.203 4.852 16.547 1 97.81 98 THR A O 1
ATOM 814 N N . ASN A 1 99 ? -18.719 6.43 15.93 1 98.06 99 ASN A N 1
ATOM 815 C CA . ASN A 1 99 ? -17.984 6.516 17.188 1 98.06 99 ASN A CA 1
ATOM 816 C C . ASN A 1 99 ? -17.172 5.258 17.438 1 98.06 99 ASN A C 1
ATOM 818 O O . ASN A 1 99 ? -16.719 5.02 18.562 1 98.06 99 ASN A O 1
ATOM 822 N N . ASN A 1 100 ? -17 4.418 16.484 1 98.06 100 ASN A N 1
ATOM 823 C CA . ASN A 1 100 ? -16.156 3.232 16.594 1 98.06 100 ASN A CA 1
ATOM 824 C C . ASN A 1 100 ? -14.672 3.592 16.547 1 98.06 100 ASN A C 1
ATOM 826 O O . ASN A 1 100 ? -14.281 4.559 15.883 1 98.06 100 ASN A O 1
ATOM 830 N N . LYS A 1 101 ? -13.859 2.822 17.266 1 98.25 101 LYS A N 1
ATOM 831 C CA . LYS A 1 101 ? -12.422 2.834 17.016 1 98.25 101 LYS A CA 1
ATOM 832 C C . LYS A 1 101 ? -12.086 2.17 15.68 1 98.25 101 LYS A C 1
ATOM 834 O O . LYS A 1 101 ? -12.672 1.142 15.328 1 98.25 101 LYS A O 1
ATOM 839 N N . ILE A 1 102 ? -11.273 2.729 14.977 1 98.19 102 ILE A N 1
ATOM 840 C CA . ILE A 1 102 ? -10.859 2.166 13.695 1 98.19 102 ILE A CA 1
ATOM 841 C C . ILE A 1 102 ? -9.344 1.977 13.68 1 98.19 102 ILE A C 1
ATOM 843 O O . ILE A 1 102 ? -8.609 2.713 14.344 1 98.19 102 ILE A O 1
ATOM 847 N N . THR A 1 103 ? -8.836 0.969 13.062 1 98.38 103 THR A N 1
ATOM 848 C CA . THR A 1 103 ? -7.445 0.665 12.773 1 98.38 103 THR A CA 1
ATOM 849 C C . THR A 1 103 ? -7.301 0.071 11.375 1 98.38 103 THR A C 1
ATOM 851 O O . THR A 1 103 ? -7.961 -0.917 11.039 1 98.38 103 THR A O 1
ATOM 854 N N . TYR A 1 104 ? -6.473 0.651 10.57 1 98 104 TYR A N 1
ATOM 855 C CA . TYR A 1 104 ? -6.309 0.107 9.227 1 98 104 TYR A CA 1
ATOM 856 C C . TYR A 1 104 ? -4.922 0.42 8.672 1 98 104 TYR A C 1
ATOM 858 O O . TYR A 1 104 ? -4.27 1.37 9.117 1 98 104 TYR A O 1
ATOM 866 N N . ASN A 1 105 ? -4.461 -0.329 7.75 1 98.5 105 ASN A N 1
ATOM 867 C CA . ASN A 1 105 ? -3.119 -0.217 7.188 1 98.5 105 ASN A CA 1
ATOM 868 C C . ASN A 1 105 ? -3.061 0.84 6.09 1 98.5 105 ASN A C 1
ATOM 870 O O . ASN A 1 105 ? -4.07 1.132 5.445 1 98.5 105 ASN A O 1
ATOM 874 N N . GLY A 1 106 ? -1.907 1.359 5.852 1 98.56 106 GLY A N 1
ATOM 875 C CA . GLY A 1 106 ? -1.595 2.232 4.73 1 98.56 106 GLY A CA 1
ATOM 876 C C . GLY A 1 106 ? -0.196 2.021 4.184 1 98.56 106 GLY A C 1
ATOM 877 O O . GLY A 1 106 ? 0.707 1.608 4.914 1 98.56 106 GLY A O 1
ATOM 878 N N . ALA A 1 107 ? -0.045 2.256 2.947 1 98.88 107 ALA A N 1
ATOM 879 C CA . ALA A 1 107 ? 1.238 2.311 2.25 1 98.88 107 ALA A CA 1
ATOM 880 C C . ALA A 1 107 ? 1.385 3.615 1.472 1 98.88 107 ALA A C 1
ATOM 882 O O . ALA A 1 107 ? 0.444 4.059 0.81 1 98.88 107 ALA A O 1
ATOM 883 N N . SER A 1 108 ? 2.535 4.234 1.573 1 98.94 108 SER A N 1
ATOM 884 C CA . SER A 1 108 ? 2.793 5.508 0.909 1 98.94 108 SER A CA 1
ATOM 885 C C . SER A 1 108 ? 4.129 5.488 0.176 1 98.94 108 SER A C 1
ATOM 887 O O . SER A 1 108 ? 5.094 4.879 0.646 1 98.94 108 SER A O 1
ATOM 889 N N . PHE A 1 109 ? 4.199 6.148 -0.936 1 98.94 109 PHE A N 1
ATOM 890 C CA . PHE A 1 109 ? 5.402 6.371 -1.725 1 98.94 109 PHE A CA 1
ATOM 891 C C . PHE A 1 109 ? 5.641 7.863 -1.945 1 98.94 109 PHE A C 1
ATOM 893 O O . PHE A 1 109 ? 4.758 8.57 -2.432 1 98.94 109 PHE A O 1
ATOM 900 N N . PHE A 1 110 ? 6.805 8.32 -1.576 1 98.94 110 PHE A N 1
ATOM 901 C CA . PHE A 1 110 ? 7.184 9.727 -1.638 1 98.94 110 PHE A CA 1
ATOM 902 C C . PHE A 1 110 ? 8.266 9.953 -2.689 1 98.94 110 PHE A C 1
ATOM 904 O O . PHE A 1 110 ? 9.195 9.148 -2.811 1 98.94 110 PHE A O 1
ATOM 911 N N . LYS A 1 111 ? 8.125 11.008 -3.402 1 98.88 111 LYS A N 1
ATOM 912 C CA . LYS A 1 111 ? 9.18 11.516 -4.27 1 98.88 111 LYS A CA 1
ATOM 913 C C . LYS A 1 111 ? 9.648 12.898 -3.824 1 98.88 111 LYS A C 1
ATOM 915 O O . LYS A 1 111 ? 8.828 13.734 -3.422 1 98.88 111 LYS A O 1
ATOM 920 N N . PHE A 1 112 ? 10.914 13.156 -3.963 1 98.69 112 PHE A N 1
ATOM 921 C CA . PHE A 1 112 ? 11.508 14.391 -3.467 1 98.69 112 PHE A CA 1
ATOM 922 C C . PHE A 1 112 ? 12.25 15.117 -4.582 1 98.69 112 PHE A C 1
ATOM 924 O O . PHE A 1 112 ? 12.789 14.484 -5.492 1 98.69 112 PHE A O 1
ATOM 931 N N . LYS A 1 113 ? 12.242 16.344 -4.535 1 98.12 113 LYS A N 1
ATOM 932 C CA . LYS A 1 113 ? 13.055 17.219 -5.367 1 98.12 113 LYS A CA 1
ATOM 933 C C . LYS A 1 113 ? 13.438 18.484 -4.613 1 98.12 113 LYS A C 1
ATOM 935 O O . LYS A 1 113 ? 12.602 19.109 -3.951 1 98.12 113 LYS A O 1
ATOM 940 N N . ASP A 1 114 ? 14.75 18.844 -4.613 1 96.44 114 ASP A N 1
ATOM 941 C CA . ASP A 1 114 ? 15.266 20.078 -4.043 1 96.44 114 ASP A CA 1
ATOM 942 C C . ASP A 1 114 ? 14.891 20.203 -2.568 1 96.44 114 ASP A C 1
ATOM 944 O O . ASP A 1 114 ? 14.453 21.266 -2.119 1 96.44 114 ASP A O 1
ATOM 948 N N . GLY A 1 115 ? 14.891 19.094 -1.93 1 96.88 115 GLY A N 1
ATOM 949 C CA . G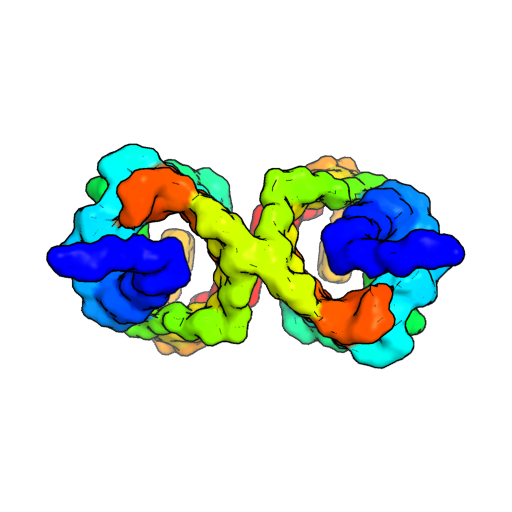LY A 1 115 ? 14.719 19.078 -0.486 1 96.88 115 GLY A CA 1
ATOM 950 C C . GLY A 1 115 ? 13.266 19.203 -0.06 1 96.88 115 GLY A C 1
ATOM 951 O O . GLY A 1 115 ? 12.977 19.594 1.07 1 96.88 115 GLY A O 1
ATOM 952 N N . LYS A 1 116 ? 12.312 18.891 -0.968 1 98.62 116 LYS A N 1
ATOM 953 C CA . LYS A 1 116 ? 10.875 18.938 -0.696 1 98.62 116 LYS A CA 1
ATOM 954 C C . LYS A 1 116 ? 10.18 17.688 -1.227 1 98.62 116 LYS A C 1
ATOM 956 O O . LYS A 1 116 ? 10.664 17.031 -2.156 1 98.62 116 LYS A O 1
ATOM 961 N N . ILE A 1 117 ? 9.109 17.328 -0.624 1 98.88 117 ILE A N 1
ATOM 962 C CA . ILE A 1 117 ? 8.242 16.312 -1.192 1 98.88 117 ILE A CA 1
ATOM 963 C C . ILE A 1 117 ? 7.473 16.891 -2.379 1 98.88 117 ILE A C 1
ATOM 965 O O . ILE A 1 117 ? 6.793 17.906 -2.248 1 98.88 117 ILE A O 1
ATOM 969 N N . ILE A 1 118 ? 7.531 16.203 -3.49 1 98.88 118 ILE A N 1
ATOM 970 C CA . ILE A 1 118 ? 6.887 16.766 -4.672 1 98.88 118 ILE A CA 1
ATOM 971 C C . ILE A 1 118 ? 5.73 15.867 -5.102 1 98.88 118 ILE A C 1
ATOM 973 O O . ILE A 1 118 ? 4.875 16.281 -5.891 1 98.88 118 ILE A O 1
ATOM 977 N N . ASP A 1 119 ? 5.723 14.672 -4.715 1 98.88 119 ASP A N 1
ATOM 978 C CA . ASP A 1 119 ? 4.707 13.695 -5.082 1 98.88 119 ASP A CA 1
ATOM 979 C C . ASP A 1 119 ? 4.508 12.664 -3.967 1 98.88 119 ASP A C 1
ATOM 981 O O . ASP A 1 119 ? 5.477 12.195 -3.369 1 98.88 119 ASP A O 1
ATOM 985 N N . ILE A 1 120 ? 3.25 12.352 -3.594 1 98.88 120 ILE A N 1
ATOM 986 C CA . ILE A 1 120 ? 2.9 11.297 -2.643 1 98.88 120 ILE A CA 1
ATOM 987 C C . ILE A 1 120 ? 1.8 10.414 -3.229 1 98.88 120 ILE A C 1
ATOM 989 O O . ILE A 1 120 ? 0.782 10.922 -3.709 1 98.88 120 ILE A O 1
ATOM 993 N N . TRP A 1 121 ? 2.035 9.141 -3.244 1 98.81 121 TRP A N 1
ATOM 994 C CA . TRP A 1 121 ? 1.014 8.141 -3.539 1 98.81 121 TRP A CA 1
ATOM 995 C C . TRP A 1 121 ? 0.685 7.32 -2.299 1 98.81 121 TRP A C 1
ATOM 997 O O . TRP A 1 121 ? 1.583 6.789 -1.642 1 98.81 121 TRP A O 1
ATOM 1007 N N . VAL A 1 122 ? -0.619 7.293 -1.961 1 98.75 122 VAL A N 1
ATOM 1008 C CA . VAL A 1 122 ? -1.025 6.598 -0.745 1 98.75 122 VAL A CA 1
ATOM 1009 C C . VAL A 1 122 ? -2.107 5.57 -1.073 1 98.75 122 VAL A C 1
ATOM 1011 O O . VAL A 1 122 ? -3.041 5.859 -1.824 1 98.75 122 VAL A O 1
ATOM 1014 N N . LEU A 1 123 ? -1.983 4.418 -0.536 1 98.5 123 LEU A N 1
ATOM 1015 C CA . LEU A 1 123 ? -3.006 3.379 -0.557 1 98.5 123 LEU A CA 1
ATOM 1016 C C . LEU A 1 123 ? -3.418 2.992 0.86 1 98.5 123 LEU A C 1
ATOM 1018 O O . LEU A 1 123 ? -2.588 2.533 1.649 1 98.5 123 LEU A O 1
ATOM 1022 N N . GLY A 1 124 ? -4.688 3.193 1.173 1 98.12 124 GLY A N 1
ATOM 1023 C CA . GLY A 1 124 ? -5.234 2.764 2.451 1 98.12 124 GLY A CA 1
ATOM 1024 C C . GLY A 1 124 ? -6.082 1.508 2.346 1 98.12 124 GLY A C 1
ATOM 1025 O O . GLY A 1 124 ? -6.727 1.271 1.32 1 98.12 124 GLY A O 1
ATOM 1026 N N . ASP A 1 125 ? -6.094 0.723 3.377 1 97.81 125 ASP A N 1
ATOM 1027 C CA . ASP A 1 125 ? -6.926 -0.472 3.467 1 97.81 125 ASP A CA 1
ATOM 1028 C C . ASP A 1 125 ? -8.391 -0.105 3.709 1 97.81 125 ASP A C 1
ATOM 1030 O O . ASP A 1 125 ? -8.922 -0.333 4.797 1 97.81 125 ASP A O 1
ATOM 1034 N N . LEU A 1 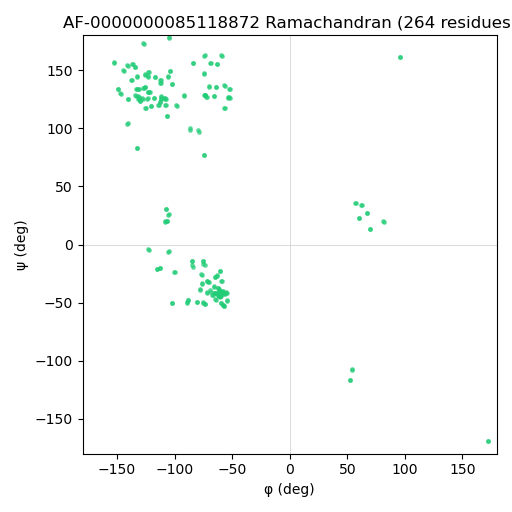126 ? -9.023 0.323 2.643 1 96.56 126 LEU A N 1
ATOM 1035 C CA . LEU A 1 126 ? -10.375 0.866 2.779 1 96.56 126 LEU A CA 1
ATOM 1036 C C . LEU A 1 126 ? -11.375 -0.244 3.068 1 96.56 126 LEU A C 1
ATOM 1038 O O . LEU A 1 126 ? -12.383 -0.014 3.74 1 96.56 126 LEU A O 1
ATOM 1042 N N . LYS A 1 127 ? -11.109 -1.399 2.557 1 95.62 127 LYS A N 1
ATOM 1043 C CA . LYS A 1 127 ? -12.008 -2.506 2.877 1 95.62 127 LYS A CA 1
ATOM 1044 C C . LYS A 1 127 ? -12.086 -2.73 4.383 1 95.62 127 LYS A C 1
ATOM 1046 O O . LYS A 1 127 ? -13.18 -2.789 4.953 1 95.62 127 LYS A O 1
ATOM 1051 N N . THR A 1 128 ? -10.938 -2.863 5.023 1 96.81 128 THR A N 1
ATOM 1052 C CA . THR A 1 128 ? -10.883 -3.057 6.469 1 96.81 128 THR A CA 1
ATOM 1053 C C . THR A 1 128 ? -11.492 -1.861 7.195 1 96.81 128 THR A C 1
ATOM 1055 O O . THR A 1 128 ? -12.258 -2.031 8.148 1 96.81 128 THR A O 1
ATOM 1058 N N . LEU A 1 129 ? -11.156 -0.663 6.73 1 97.06 129 LEU A N 1
ATOM 1059 C CA . LEU A 1 129 ? -11.688 0.55 7.336 1 97.06 129 LEU A CA 1
ATOM 1060 C C . LEU A 1 129 ? -13.211 0.544 7.309 1 97.06 129 LEU A C 1
ATOM 1062 O O . LEU A 1 129 ? -13.859 0.698 8.352 1 97.06 129 LEU A O 1
ATOM 1066 N N . ILE A 1 130 ? -13.805 0.341 6.18 1 95.56 130 ILE A N 1
ATOM 1067 C CA . ILE A 1 130 ? -15.25 0.407 5.988 1 95.56 130 ILE A CA 1
ATOM 1068 C C . ILE A 1 130 ? -15.938 -0.666 6.832 1 95.56 130 ILE A C 1
ATOM 1070 O O . ILE A 1 130 ? -17 -0.429 7.402 1 95.56 130 ILE A O 1
ATOM 1074 N N . GLN A 1 131 ? -15.312 -1.811 6.918 1 94.94 131 GLN A N 1
ATOM 1075 C CA . GLN A 1 131 ? -15.852 -2.879 7.75 1 94.94 131 GLN A CA 1
ATOM 1076 C C . GLN A 1 131 ? -15.984 -2.434 9.203 1 94.94 131 GLN A C 1
ATOM 1078 O O . GLN A 1 131 ? -16.906 -2.854 9.906 1 94.94 131 GLN A O 1
ATOM 1083 N N . GLN A 1 132 ? -15.117 -1.596 9.594 1 96.94 132 GLN A N 1
ATOM 1084 C CA . GLN A 1 132 ? -15.086 -1.147 10.977 1 96.94 132 GLN A CA 1
ATOM 1085 C C . GLN A 1 132 ? -16.062 0.01 11.203 1 96.94 132 GLN A C 1
ATOM 1087 O O . GLN A 1 132 ? -16.344 0.375 12.344 1 96.94 132 GLN A O 1
ATOM 1092 N N . LEU A 1 133 ? -16.578 0.657 10.125 1 95.31 133 LEU A N 1
ATOM 1093 C CA . LEU A 1 133 ? -17.516 1.763 10.227 1 95.31 133 LEU A CA 1
ATOM 1094 C C . LEU A 1 133 ? -18.953 1.246 10.375 1 95.31 133 LEU A C 1
ATOM 1096 O O . LEU A 1 133 ? -19.859 2.02 10.664 1 95.31 133 LEU A O 1
ATOM 1100 N N . SER A 1 134 ? -19.25 0.051 10.039 1 82.19 134 SER A N 1
ATOM 1101 C CA . SER A 1 134 ? -20.578 -0.538 10.141 1 82.19 134 SER A CA 1
ATOM 1102 C C . SER A 1 134 ? -20.812 -1.162 11.516 1 82.19 134 SER A C 1
ATOM 1104 O O . SER A 1 134 ? -19.844 -1.551 12.188 1 82.19 134 SER A O 1
ATOM 1106 N N . MET B 1 1 ? 27.516 -19.172 -10.602 1 55.81 1 MET B N 1
ATOM 1107 C CA . MET B 1 1 ? 26.312 -18.5 -11.031 1 55.81 1 MET B CA 1
ATOM 1108 C C . MET B 1 1 ? 26.109 -17.188 -10.273 1 55.81 1 MET B C 1
ATOM 1110 O O . MET B 1 1 ? 26.469 -17.094 -9.094 1 55.81 1 MET B O 1
ATOM 1114 N N . LYS B 1 2 ? 26.047 -16.078 -10.906 1 70.38 2 LYS B N 1
ATOM 1115 C CA . LYS B 1 2 ? 26.047 -14.773 -10.25 1 70.38 2 LYS B CA 1
ATOM 1116 C C . LYS B 1 2 ? 24.906 -14.656 -9.258 1 70.38 2 LYS B C 1
ATOM 1118 O O . LYS B 1 2 ? 23.766 -15.055 -9.555 1 70.38 2 LYS B O 1
ATOM 1123 N N . LYS B 1 3 ? 25.25 -14.484 -7.938 1 89.38 3 LYS B N 1
ATOM 1124 C CA . LYS B 1 3 ? 24.234 -14.344 -6.887 1 89.38 3 LYS B CA 1
ATOM 1125 C C . LYS B 1 3 ? 23.234 -13.258 -7.234 1 89.38 3 LYS B C 1
ATOM 1127 O O . LYS B 1 3 ? 23.609 -12.172 -7.684 1 89.38 3 LYS B O 1
ATOM 1132 N N . LEU B 1 4 ? 21.984 -13.625 -7.203 1 95.06 4 LEU B N 1
ATOM 1133 C CA . LEU B 1 4 ? 20.906 -12.68 -7.516 1 95.06 4 LEU B CA 1
ATOM 1134 C C . LEU B 1 4 ? 20.875 -11.547 -6.496 1 95.06 4 LEU B C 1
ATOM 1136 O O . LEU B 1 4 ? 21.031 -11.781 -5.297 1 95.06 4 LEU B O 1
ATOM 1140 N N . THR B 1 5 ? 20.734 -10.312 -6.98 1 97.06 5 THR B N 1
ATOM 1141 C CA . THR B 1 5 ? 20.5 -9.188 -6.086 1 97.06 5 THR B CA 1
ATOM 1142 C C . THR B 1 5 ? 19.062 -9.203 -5.566 1 97.06 5 THR B C 1
ATOM 1144 O O . THR B 1 5 ? 18.203 -9.867 -6.145 1 97.06 5 THR B O 1
ATOM 1147 N N . ASN B 1 6 ? 18.859 -8.477 -4.52 1 98.19 6 ASN B N 1
ATOM 1148 C CA . ASN B 1 6 ? 17.5 -8.375 -4.004 1 98.19 6 ASN B CA 1
ATOM 1149 C C . ASN B 1 6 ? 16.531 -7.832 -5.055 1 98.19 6 ASN B C 1
ATOM 1151 O O . ASN B 1 6 ? 15.398 -8.297 -5.164 1 98.19 6 ASN B O 1
ATOM 1155 N N . LYS B 1 7 ? 16.953 -6.875 -5.816 1 98 7 LYS B N 1
ATOM 1156 C CA . LYS B 1 7 ? 16.125 -6.309 -6.887 1 98 7 LYS B CA 1
ATOM 1157 C C . LYS B 1 7 ? 15.781 -7.367 -7.926 1 98 7 LYS B C 1
ATOM 1159 O O . LYS B 1 7 ? 14.641 -7.426 -8.398 1 98 7 LYS B O 1
ATOM 1164 N N . GLU B 1 8 ? 16.734 -8.109 -8.273 1 98.06 8 GLU B N 1
ATOM 1165 C CA . GLU B 1 8 ? 16.5 -9.188 -9.234 1 98.06 8 GLU B CA 1
ATOM 1166 C C . GLU B 1 8 ? 15.492 -10.203 -8.695 1 98.06 8 GLU B C 1
ATOM 1168 O O . GLU B 1 8 ? 14.648 -10.703 -9.438 1 98.06 8 GLU B O 1
ATOM 1173 N N . LEU B 1 9 ? 15.609 -10.484 -7.414 1 98.56 9 LEU B N 1
ATOM 1174 C CA . LEU B 1 9 ? 14.664 -11.406 -6.789 1 98.56 9 LEU B CA 1
ATOM 1175 C C . LEU B 1 9 ? 13.242 -10.875 -6.883 1 98.56 9 LEU B C 1
ATOM 1177 O O . LEU B 1 9 ? 12.312 -11.625 -7.191 1 98.56 9 LEU B O 1
ATOM 1181 N N . VAL B 1 10 ? 13.047 -9.625 -6.652 1 98.88 10 VAL B N 1
ATOM 1182 C CA . VAL B 1 10 ? 11.727 -9.016 -6.734 1 98.88 10 VAL B CA 1
ATOM 1183 C C . VAL B 1 10 ? 11.219 -9.07 -8.172 1 98.88 10 VAL B C 1
ATOM 1185 O O . VAL B 1 10 ? 10.039 -9.352 -8.406 1 98.88 10 VAL B O 1
ATOM 1188 N N . LYS B 1 11 ? 12.062 -8.797 -9.109 1 98.62 11 LYS B N 1
ATOM 1189 C CA . LYS B 1 11 ? 11.656 -8.875 -10.516 1 98.62 11 LYS B CA 1
ATOM 1190 C C . LYS B 1 11 ? 11.227 -10.289 -10.883 1 98.62 11 LYS B C 1
ATOM 1192 O O . LYS B 1 11 ? 10.234 -10.477 -11.594 1 98.62 11 LYS B O 1
ATOM 1197 N N . LEU B 1 12 ? 12.023 -11.25 -10.422 1 98.69 12 LEU B N 1
ATOM 1198 C CA . LEU B 1 12 ? 11.656 -12.641 -10.672 1 98.69 12 LEU B CA 1
ATOM 1199 C C . LEU B 1 12 ? 10.32 -12.977 -10.023 1 98.69 12 LEU B C 1
ATOM 1201 O O . LEU B 1 12 ? 9.5 -13.695 -10.602 1 98.69 12 LEU B O 1
ATOM 1205 N N . TYR B 1 13 ? 10.102 -12.492 -8.812 1 98.88 13 TYR B N 1
ATOM 1206 C CA . TYR B 1 13 ? 8.844 -12.68 -8.102 1 98.88 13 TYR B CA 1
ATOM 1207 C C . TYR B 1 13 ? 7.664 -12.211 -8.938 1 98.88 13 TYR B C 1
ATOM 1209 O O . TYR B 1 13 ? 6.68 -12.938 -9.094 1 98.88 13 TYR B O 1
ATOM 1217 N N . TYR B 1 14 ? 7.711 -11.08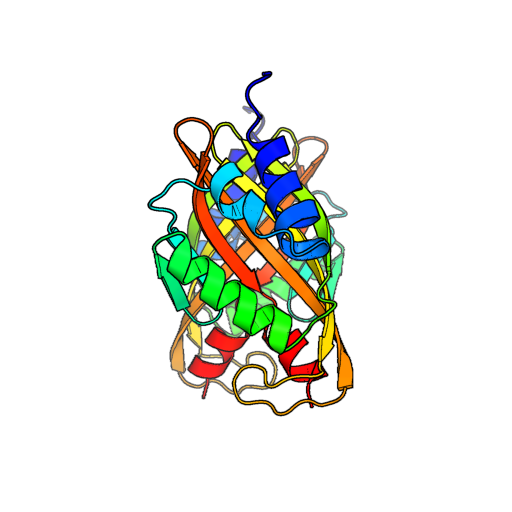6 -9.492 1 98.88 14 TYR B N 1
ATOM 1218 C CA . TYR B 1 14 ? 6.594 -10.523 -10.25 1 98.88 14 TYR B CA 1
ATOM 1219 C C . TYR B 1 14 ? 6.539 -11.109 -11.656 1 98.88 14 TYR B C 1
ATOM 1221 O O . TYR B 1 14 ? 5.496 -11.609 -12.086 1 98.88 14 TYR B O 1
ATOM 1229 N N . ASP B 1 15 ? 7.672 -11.133 -12.414 1 98.69 15 ASP B N 1
ATOM 1230 C CA . ASP B 1 15 ? 7.691 -11.469 -13.828 1 98.69 15 ASP B CA 1
ATOM 1231 C C . ASP B 1 15 ? 7.52 -12.969 -14.039 1 98.69 15 ASP B C 1
ATOM 1233 O O . ASP B 1 15 ? 6.648 -13.406 -14.797 1 98.69 15 ASP B O 1
ATOM 1237 N N . GLU B 1 16 ? 8.305 -13.719 -13.336 1 98.69 16 GLU B N 1
ATOM 1238 C CA . GLU B 1 16 ? 8.328 -15.164 -13.578 1 98.69 16 GLU B CA 1
ATOM 1239 C C . GLU B 1 16 ? 7.273 -15.883 -12.742 1 98.69 16 GLU B C 1
ATOM 1241 O O . GLU B 1 16 ? 6.512 -16.703 -13.273 1 98.69 16 GLU B O 1
ATOM 1246 N N . LEU B 1 17 ? 7.234 -15.555 -11.469 1 98.69 17 LEU B N 1
ATOM 1247 C CA . LEU B 1 17 ? 6.355 -16.281 -10.562 1 98.69 17 LEU B CA 1
ATOM 1248 C C . LEU B 1 17 ? 4.898 -15.891 -10.789 1 98.69 17 LEU B C 1
ATOM 1250 O O . LEU B 1 17 ? 4.059 -16.75 -11.086 1 98.69 17 LEU B O 1
ATOM 1254 N N . TRP B 1 18 ? 4.582 -14.664 -10.797 1 98.69 18 TRP B N 1
ATOM 1255 C CA . TRP B 1 18 ? 3.191 -14.234 -10.859 1 98.69 18 TRP B CA 1
ATOM 1256 C C . TRP B 1 18 ? 2.734 -14.078 -12.305 1 98.69 18 TRP B C 1
ATOM 1258 O O . TRP B 1 18 ? 1.697 -14.617 -12.703 1 98.69 18 TRP B O 1
ATOM 1268 N N . ASN B 1 19 ? 3.506 -13.359 -13.133 1 98.81 19 ASN B N 1
ATOM 1269 C CA . ASN B 1 19 ? 3.031 -13 -14.461 1 98.81 19 ASN B CA 1
ATOM 1270 C C . ASN B 1 19 ? 3.098 -14.188 -15.422 1 98.81 19 ASN B C 1
ATOM 1272 O O . ASN B 1 19 ? 2.242 -14.336 -16.297 1 98.81 19 ASN B O 1
ATOM 1276 N N . LYS B 1 20 ? 4.102 -15.062 -15.227 1 98.56 20 LYS B N 1
ATOM 1277 C CA . LYS B 1 20 ? 4.242 -16.219 -16.109 1 98.56 20 LYS B CA 1
ATOM 1278 C C . LYS B 1 20 ? 3.807 -17.5 -15.398 1 98.56 20 LYS B C 1
ATOM 1280 O O . LYS B 1 20 ? 3.789 -18.562 -16.016 1 98.56 20 LYS B O 1
ATOM 1285 N N . HIS B 1 21 ? 3.512 -17.453 -14.172 1 98.06 21 HIS B N 1
ATOM 1286 C CA . HIS B 1 21 ? 3.004 -18.562 -13.367 1 98.06 21 HIS B CA 1
ATOM 1287 C C . HIS B 1 21 ? 4.016 -19.703 -13.289 1 98.06 21 HIS B C 1
ATOM 1289 O O . HIS B 1 21 ? 3.635 -20.875 -13.273 1 98.06 21 HIS B O 1
ATOM 1295 N N . LYS B 1 22 ? 5.289 -19.312 -13.281 1 98.44 22 LYS B N 1
ATOM 1296 C CA . LYS B 1 22 ? 6.332 -20.328 -13.156 1 98.44 22 LYS B CA 1
ATOM 1297 C C . LYS B 1 22 ? 6.625 -20.641 -11.688 1 98.44 22 LYS B C 1
ATOM 1299 O O . LYS B 1 22 ? 7.496 -20.016 -11.078 1 98.44 22 LYS B O 1
ATOM 1304 N N . LYS B 1 23 ? 6.098 -21.688 -11.195 1 98.12 23 LYS B N 1
ATOM 1305 C CA . LYS B 1 23 ? 6.105 -21.984 -9.766 1 98.12 23 LYS B CA 1
ATOM 1306 C C . LYS B 1 23 ? 7.484 -22.453 -9.312 1 98.12 23 LYS B C 1
ATOM 1308 O O . LYS B 1 23 ? 7.777 -22.469 -8.109 1 98.12 23 LYS B O 1
ATOM 1313 N N . GLU B 1 24 ? 8.344 -22.859 -10.219 1 97.88 24 GLU B N 1
ATOM 1314 C CA . GLU B 1 24 ? 9.695 -23.25 -9.852 1 97.88 24 GLU B CA 1
ATOM 1315 C C . GLU B 1 24 ? 10.453 -22.094 -9.211 1 97.88 24 GLU B C 1
ATOM 1317 O O . GLU B 1 24 ? 11.414 -22.312 -8.469 1 97.88 24 GLU B O 1
ATOM 1322 N N . TYR B 1 25 ? 10.031 -20.953 -9.477 1 98.5 25 TYR B N 1
ATOM 1323 C CA . TYR B 1 25 ? 10.703 -19.781 -8.938 1 98.5 25 TYR B CA 1
ATOM 1324 C C . TYR B 1 25 ? 10.391 -19.594 -7.457 1 98.5 25 TYR B C 1
ATOM 1326 O O . TYR B 1 25 ? 11.055 -18.828 -6.762 1 98.5 25 TYR B O 1
ATOM 1334 N N . ILE B 1 26 ? 9.383 -20.281 -6.93 1 98.69 26 ILE B N 1
ATOM 1335 C CA . ILE B 1 26 ? 9.109 -20.25 -5.5 1 98.69 26 ILE B CA 1
ATOM 1336 C C . ILE B 1 26 ? 10.367 -20.656 -4.727 1 98.69 26 ILE B C 1
ATOM 1338 O O . ILE B 1 26 ? 10.75 -19.969 -3.77 1 98.69 26 ILE B O 1
ATOM 1342 N N . ASP B 1 27 ? 11.062 -21.625 -5.188 1 97.56 27 ASP B N 1
ATOM 1343 C CA . ASP B 1 27 ? 12.266 -22.094 -4.508 1 97.56 27 ASP B CA 1
ATOM 1344 C C . ASP B 1 27 ? 13.445 -21.156 -4.746 1 97.56 27 ASP B C 1
ATOM 1346 O O . ASP B 1 27 ? 14.367 -21.094 -3.932 1 97.56 27 ASP B O 1
ATOM 1350 N N . ILE B 1 28 ? 13.398 -20.469 -5.82 1 97.94 28 ILE B N 1
ATOM 1351 C CA . ILE B 1 28 ? 14.5 -19.594 -6.188 1 97.94 28 ILE B CA 1
ATOM 1352 C C . ILE B 1 28 ? 14.43 -18.312 -5.363 1 97.94 28 ILE B C 1
ATOM 1354 O O . ILE B 1 28 ? 15.445 -17.844 -4.836 1 97.94 28 ILE B O 1
ATOM 1358 N N . VAL B 1 29 ? 13.211 -17.812 -5.137 1 98.75 29 VAL B N 1
ATOM 1359 C CA . VAL B 1 29 ? 13.141 -16.453 -4.598 1 98.75 29 VAL B CA 1
ATOM 1360 C C . VAL B 1 29 ? 12.883 -16.516 -3.094 1 98.75 29 VAL B C 1
ATOM 1362 O O . VAL B 1 29 ? 13.273 -15.602 -2.357 1 98.75 29 VAL B O 1
ATOM 1365 N N . PHE B 1 30 ? 12.32 -17.562 -2.557 1 98.81 30 PHE B N 1
ATOM 1366 C CA . PHE B 1 30 ? 11.867 -17.531 -1.173 1 98.81 30 PHE B CA 1
ATOM 1367 C C . PHE B 1 30 ? 12.805 -18.328 -0.275 1 98.81 30 PHE B C 1
ATOM 1369 O O . PHE B 1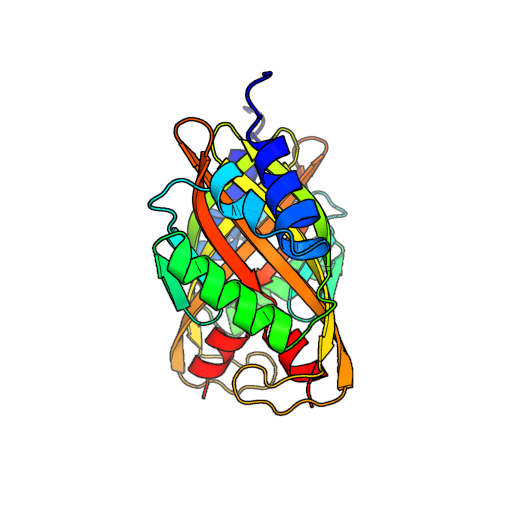 30 ? 13.328 -19.359 -0.685 1 98.81 30 PHE B O 1
ATOM 1376 N N . ASP B 1 31 ? 12.984 -17.859 0.925 1 98.5 31 ASP B N 1
ATOM 1377 C CA . ASP B 1 31 ? 13.43 -18.672 2.047 1 98.5 31 ASP B CA 1
ATOM 1378 C C . ASP B 1 31 ? 12.406 -19.766 2.379 1 98.5 31 ASP B C 1
ATOM 1380 O O . ASP B 1 31 ? 11.211 -19.578 2.141 1 98.5 31 ASP B O 1
ATOM 1384 N N . ASP B 1 32 ? 12.82 -20.828 2.971 1 97.44 32 ASP B N 1
ATOM 1385 C CA . ASP B 1 32 ? 11.922 -21.922 3.307 1 97.44 32 ASP B CA 1
ATOM 1386 C C . ASP B 1 32 ? 10.852 -21.484 4.305 1 97.44 32 ASP B C 1
ATOM 1388 O O . ASP B 1 32 ? 9.734 -22 4.301 1 97.44 32 ASP B O 1
ATOM 1392 N N . ASN B 1 33 ? 11.227 -20.484 5.059 1 96.75 33 ASN B N 1
ATOM 1393 C CA . ASN B 1 33 ? 10.305 -20.047 6.098 1 96.75 33 ASN B CA 1
ATOM 1394 C C . ASN B 1 33 ? 9.672 -18.703 5.742 1 96.75 33 ASN B C 1
ATOM 1396 O O . ASN B 1 33 ? 9.445 -17.859 6.617 1 96.75 33 ASN B O 1
ATOM 1400 N N . ILE B 1 34 ? 9.516 -18.469 4.523 1 98.75 34 ILE B N 1
ATOM 1401 C CA . ILE B 1 34 ? 8.914 -17.234 4.051 1 98.75 34 ILE B CA 1
ATOM 1402 C C . ILE B 1 34 ? 7.586 -17 4.766 1 98.75 34 ILE B C 1
ATOM 1404 O O . ILE B 1 34 ? 6.809 -17.938 4.965 1 98.75 34 ILE B O 1
ATOM 1408 N N . THR B 1 35 ? 7.375 -15.781 5.238 1 98.81 35 THR B N 1
ATOM 1409 C CA . THR B 1 35 ? 6.074 -15.328 5.723 1 98.81 35 THR B CA 1
ATOM 1410 C C . THR B 1 35 ? 5.461 -14.32 4.754 1 98.81 35 THR B C 1
ATOM 1412 O O . THR B 1 35 ? 6.109 -13.344 4.367 1 98.81 35 THR B O 1
ATOM 1415 N N . PHE B 1 36 ? 4.23 -14.609 4.336 1 98.69 36 PHE B N 1
ATOM 1416 C CA . PHE B 1 36 ? 3.471 -13.734 3.449 1 98.69 36 PHE B CA 1
ATOM 1417 C C . PHE B 1 36 ? 2.248 -13.164 4.16 1 98.69 36 PHE B C 1
ATOM 1419 O O . PHE B 1 36 ? 1.407 -13.922 4.656 1 98.69 36 PHE B O 1
ATOM 1426 N N . HIS B 1 37 ? 2.234 -11.82 4.227 1 98.5 37 HIS B N 1
ATOM 1427 C CA . HIS B 1 37 ? 1.099 -11.094 4.781 1 98.5 37 HIS B CA 1
ATOM 1428 C C . HIS B 1 37 ? 0.292 -10.406 3.688 1 98.5 37 HIS B C 1
ATOM 1430 O O . HIS B 1 37 ? 0.745 -9.422 3.104 1 98.5 37 HIS B O 1
ATOM 1436 N N . GLY B 1 38 ? -0.902 -10.93 3.486 1 96.88 38 GLY B N 1
ATOM 1437 C CA . GLY B 1 38 ? -1.748 -10.359 2.451 1 96.88 38 GLY B CA 1
ATOM 1438 C C . GLY B 1 38 ? -2.881 -9.516 3.004 1 96.88 38 GLY B C 1
ATOM 1439 O O . GLY B 1 38 ? -2.963 -9.297 4.215 1 96.88 38 GLY B O 1
ATOM 1440 N N . SER B 1 39 ? -3.637 -8.969 2.088 1 92.12 39 SER B N 1
ATOM 1441 C CA . SER B 1 39 ? -4.805 -8.18 2.48 1 92.12 39 SER B CA 1
ATOM 1442 C C . SER B 1 39 ? -5.793 -9.023 3.279 1 92.12 39 SER B C 1
ATOM 1444 O O . SER B 1 39 ? -5.695 -10.25 3.305 1 92.12 39 SER B O 1
ATOM 1446 N N . LEU B 1 40 ? -6.738 -8.391 4.008 1 87.62 40 LEU B N 1
ATOM 1447 C CA . LEU B 1 40 ? -7.754 -9.031 4.832 1 87.62 40 LEU B CA 1
ATOM 1448 C C . LEU B 1 40 ? -7.113 -9.875 5.93 1 87.62 40 LEU B C 1
ATOM 1450 O O . LEU B 1 40 ? -7.637 -10.93 6.293 1 87.62 40 LEU B O 1
ATOM 1454 N N . ASP B 1 41 ? -5.855 -9.531 6.266 1 85.06 41 ASP B N 1
ATOM 1455 C CA . ASP B 1 41 ? -5.117 -10.117 7.383 1 85.06 41 ASP B CA 1
ATOM 1456 C C . ASP B 1 41 ? -4.809 -11.586 7.129 1 85.06 41 ASP B C 1
ATOM 1458 O O . ASP B 1 41 ? -4.777 -12.391 8.062 1 85.06 41 ASP B O 1
ATOM 1462 N N . ILE B 1 42 ? -4.73 -11.914 5.934 1 91 42 ILE B N 1
ATOM 1463 C CA . ILE B 1 42 ? -4.277 -13.25 5.578 1 91 42 ILE B CA 1
ATOM 1464 C C . ILE B 1 42 ? -2.775 -13.367 5.828 1 91 42 ILE B C 1
ATOM 1466 O O . ILE B 1 42 ? -2.008 -12.469 5.473 1 91 42 ILE B O 1
ATOM 1470 N N . THR B 1 43 ? -2.406 -14.328 6.547 1 97.19 43 THR B N 1
ATOM 1471 C CA . THR B 1 43 ? -0.992 -14.641 6.738 1 97.19 43 THR B CA 1
ATOM 1472 C C . THR B 1 43 ? -0.72 -16.109 6.48 1 97.19 43 THR B C 1
ATOM 1474 O O . THR B 1 43 ? -1.41 -16.984 7.02 1 97.19 43 THR B O 1
ATOM 1477 N N . VAL B 1 44 ? 0.183 -16.375 5.562 1 96.88 44 VAL B N 1
ATOM 1478 C CA . VAL B 1 44 ? 0.576 -17.75 5.309 1 96.88 44 VAL B CA 1
ATOM 1479 C C . VAL B 1 44 ? 2.082 -17.906 5.512 1 96.88 44 VAL B C 1
ATOM 1481 O O . VAL B 1 44 ? 2.848 -16.969 5.258 1 96.88 44 VAL B O 1
ATOM 1484 N N . LYS B 1 45 ? 2.492 -19.078 5.957 1 98.31 45 LYS B N 1
ATOM 1485 C CA . LYS B 1 45 ? 3.895 -19.359 6.242 1 98.31 45 LYS B CA 1
ATOM 1486 C C . LYS B 1 45 ? 4.379 -20.562 5.445 1 98.31 45 LYS B C 1
ATOM 1488 O O . LYS B 1 45 ? 3.711 -21.609 5.414 1 98.31 45 LYS B O 1
ATOM 1493 N N . GLY B 1 46 ? 5.488 -20.328 4.852 1 98.56 46 GLY B N 1
ATOM 1494 C CA . GLY B 1 46 ? 6.113 -21.406 4.113 1 98.56 46 GLY B CA 1
ATOM 1495 C C . GLY B 1 46 ? 5.781 -21.391 2.633 1 98.56 46 GLY B C 1
ATOM 1496 O O . GLY B 1 46 ? 4.766 -20.828 2.227 1 98.56 46 GLY B O 1
ATOM 1497 N N . LYS B 1 47 ? 6.613 -22.094 1.896 1 98.62 47 LYS B N 1
ATOM 1498 C CA . LYS B 1 47 ? 6.523 -22.094 0.438 1 98.62 47 LYS B CA 1
ATOM 1499 C C . LYS B 1 47 ? 5.258 -22.797 -0.035 1 98.62 47 LYS B C 1
ATOM 1501 O O . LYS B 1 47 ? 4.582 -22.328 -0.952 1 98.62 47 LYS B O 1
ATOM 1506 N N . LYS B 1 48 ? 4.914 -23.859 0.575 1 98.06 48 LYS B N 1
ATOM 1507 C CA . LYS B 1 48 ? 3.742 -24.641 0.18 1 98.06 48 LYS B CA 1
ATOM 1508 C C . LYS B 1 48 ? 2.459 -23.828 0.376 1 98.06 48 LYS B C 1
ATOM 1510 O O . LYS B 1 48 ? 1.594 -23.812 -0.501 1 98.06 48 LYS B O 1
ATOM 1515 N N . GLU B 1 49 ? 2.369 -23.234 1.544 1 97.88 49 GLU B N 1
ATOM 1516 C CA . GLU B 1 49 ? 1.172 -22.453 1.829 1 97.88 49 GLU B CA 1
ATOM 1517 C C . GLU B 1 49 ? 1.074 -21.234 0.91 1 97.88 49 GLU B C 1
ATOM 1519 O O . GLU B 1 49 ? -0.022 -20.844 0.507 1 97.88 49 GLU B O 1
ATOM 1524 N N . PHE B 1 50 ? 2.188 -20.625 0.568 1 98.44 50 PHE B N 1
ATOM 1525 C CA . PHE B 1 50 ? 2.182 -19.531 -0.403 1 98.44 50 PHE B CA 1
ATOM 1526 C C . PHE B 1 50 ? 1.674 -20.016 -1.755 1 98.44 50 PHE B C 1
ATOM 1528 O O . PHE B 1 50 ? 0.875 -19.344 -2.402 1 98.44 50 PHE B O 1
ATOM 1535 N N . GLU B 1 51 ? 2.172 -21.156 -2.139 1 98.31 51 GLU B N 1
ATOM 1536 C CA . GLU B 1 51 ? 1.75 -21.719 -3.42 1 98.31 51 GLU B CA 1
ATOM 1537 C C . GLU B 1 51 ? 0.238 -21.922 -3.463 1 98.31 51 GLU B C 1
ATOM 1539 O O . GLU B 1 51 ? -0.4 -21.641 -4.48 1 98.31 51 GLU B O 1
ATOM 1544 N N . LYS B 1 52 ? -0.349 -22.406 -2.416 1 97.62 52 LYS B N 1
ATOM 1545 C CA . LYS B 1 52 ? -1.798 -22.578 -2.342 1 97.62 52 LYS B CA 1
ATOM 1546 C C . LYS B 1 52 ? -2.514 -21.234 -2.502 1 97.62 52 LYS B C 1
ATOM 1548 O O . LYS B 1 52 ? -3.52 -21.141 -3.209 1 97.62 52 LYS B O 1
ATOM 1553 N N . TYR B 1 53 ? -2.012 -20.266 -1.841 1 96.88 53 TYR B N 1
ATOM 1554 C CA . TYR B 1 53 ? -2.561 -18.922 -1.969 1 96.88 53 TYR B CA 1
ATOM 1555 C C . TYR B 1 53 ? -2.479 -18.438 -3.41 1 96.88 53 TYR B C 1
ATOM 1557 O O . TYR B 1 53 ? -3.465 -17.938 -3.961 1 96.88 53 TYR B O 1
ATOM 1565 N N . MET B 1 54 ? -1.301 -18.562 -3.975 1 97.81 54 MET B N 1
ATOM 1566 C CA . MET B 1 54 ? -1.094 -18.156 -5.363 1 97.81 54 MET B CA 1
ATOM 1567 C C . MET B 1 54 ? -2.076 -18.875 -6.289 1 97.81 54 MET B C 1
ATOM 1569 O O . MET B 1 54 ? -2.678 -18.25 -7.164 1 97.81 54 MET B O 1
ATOM 1573 N N . ASP B 1 55 ? -2.289 -20.141 -6.059 1 97.31 55 ASP B N 1
ATOM 1574 C CA . ASP B 1 55 ? -3.207 -20.938 -6.871 1 97.31 55 ASP B CA 1
ATOM 1575 C C . ASP B 1 55 ? -4.633 -20.406 -6.762 1 97.31 55 ASP B C 1
ATOM 1577 O O . ASP B 1 55 ? -5.363 -20.359 -7.754 1 97.31 55 ASP B O 1
ATOM 1581 N N . SER B 1 56 ? -4.992 -20.109 -5.59 1 96.06 56 SER B N 1
ATOM 1582 C CA . SER B 1 56 ? -6.332 -19.562 -5.398 1 96.06 56 SER B CA 1
ATOM 1583 C C . SER B 1 56 ? -6.527 -18.266 -6.184 1 96.06 56 SER B C 1
ATOM 1585 O O . SER B 1 56 ? -7.582 -18.062 -6.785 1 96.06 56 SER B O 1
ATOM 1587 N N . MET B 1 57 ? -5.555 -17.422 -6.191 1 96.81 57 MET B N 1
ATOM 1588 C CA . MET B 1 57 ? -5.625 -16.156 -6.914 1 96.81 57 MET B CA 1
ATOM 1589 C C . MET B 1 57 ? -5.68 -16.391 -8.422 1 96.81 57 MET B C 1
ATOM 1591 O O . MET B 1 57 ? -6.504 -15.789 -9.117 1 96.81 57 MET B O 1
ATOM 1595 N N . ILE B 1 58 ? -4.875 -17.281 -8.898 1 96.88 58 ILE B N 1
ATOM 1596 C CA . ILE B 1 58 ? -4.781 -17.531 -10.328 1 96.88 58 ILE B CA 1
ATOM 1597 C C . ILE B 1 58 ? -6.051 -18.234 -10.812 1 96.88 58 ILE B C 1
ATOM 1599 O O . ILE B 1 58 ? -6.484 -18.016 -11.945 1 96.88 58 ILE B O 1
ATOM 1603 N N . THR B 1 59 ? -6.637 -19.047 -9.922 1 96.94 59 THR B N 1
ATOM 1604 C CA . THR B 1 59 ? -7.91 -19.656 -10.258 1 96.94 59 THR B CA 1
ATOM 1605 C C . THR B 1 59 ? -9 -18.609 -10.43 1 96.94 59 THR B C 1
ATOM 1607 O O . THR B 1 59 ? -9.82 -18.688 -11.352 1 96.94 59 THR B O 1
ATOM 1610 N N . ALA B 1 60 ? -9.023 -17.656 -9.586 1 97.31 60 ALA B N 1
ATOM 1611 C CA . ALA B 1 60 ? -10.031 -16.594 -9.625 1 97.31 60 ALA B CA 1
ATOM 1612 C C . ALA B 1 60 ? -9.789 -15.656 -10.805 1 97.31 60 ALA B C 1
ATOM 1614 O O . ALA B 1 60 ? -10.734 -15.203 -11.445 1 97.31 60 ALA B O 1
ATOM 1615 N N . ILE B 1 61 ? -8.539 -15.32 -11.055 1 98.31 61 ILE B N 1
ATOM 1616 C CA . ILE B 1 61 ? -8.102 -14.414 -12.109 1 98.31 61 ILE B CA 1
ATOM 1617 C C . ILE B 1 61 ? -6.938 -15.031 -12.875 1 98.31 61 ILE B C 1
ATOM 1619 O O . ILE B 1 61 ? -5.781 -14.664 -12.672 1 98.31 61 ILE B O 1
ATOM 1623 N N . PRO B 1 62 ? -7.105 -15.859 -13.797 1 98.06 62 PRO B N 1
ATOM 1624 C CA . PRO B 1 62 ? -6.074 -16.672 -14.438 1 98.06 62 PRO B CA 1
ATOM 1625 C C . PRO B 1 62 ? -5.055 -15.828 -15.203 1 98.06 62 PRO B C 1
ATOM 1627 O O . PRO B 1 62 ? -3.914 -16.266 -15.391 1 98.06 62 PRO B O 1
ATOM 1630 N N . ASN B 1 63 ? -5.461 -14.656 -15.68 1 98.25 63 ASN B N 1
ATOM 1631 C CA . ASN B 1 63 ? -4.527 -13.805 -16.422 1 98.25 63 ASN B CA 1
ATOM 1632 C C . ASN B 1 63 ? -4.066 -12.617 -15.578 1 98.25 63 ASN B C 1
ATOM 1634 O O . ASN B 1 63 ? -3.818 -11.539 -16.125 1 98.25 63 ASN B O 1
ATOM 1638 N N . LEU B 1 64 ? -4.109 -12.805 -14.289 1 98.5 64 LEU B N 1
ATOM 1639 C CA . LEU B 1 64 ? -3.635 -11.75 -13.406 1 98.5 64 LEU B CA 1
ATOM 1640 C C . LEU B 1 64 ? -2.221 -11.312 -13.781 1 98.5 64 LEU B C 1
ATOM 1642 O O . LEU B 1 64 ? -1.329 -12.156 -13.93 1 98.5 64 LEU B O 1
ATOM 1646 N N . PHE B 1 65 ? -2.033 -10.062 -13.977 1 98.81 65 PHE B N 1
ATOM 1647 C CA . PHE B 1 65 ? -0.753 -9.5 -14.383 1 98.81 65 PHE B CA 1
ATOM 1648 C C . PHE B 1 65 ? -0.346 -8.359 -13.453 1 98.81 65 PHE B C 1
ATOM 1650 O O . PHE B 1 65 ? -1.123 -7.43 -13.227 1 98.81 65 PHE B O 1
ATOM 1657 N N . HIS B 1 66 ? 0.815 -8.453 -12.922 1 98.75 66 HIS B N 1
ATOM 1658 C CA . HIS B 1 66 ? 1.386 -7.441 -12.031 1 98.75 66 HIS B CA 1
ATOM 1659 C C . HIS B 1 66 ? 2.342 -6.523 -12.789 1 98.75 66 HIS B C 1
ATOM 1661 O O . HIS B 1 66 ? 3.348 -6.984 -13.336 1 98.75 66 HIS B O 1
ATOM 1667 N N . SER B 1 67 ? 2.068 -5.285 -12.805 1 98.81 67 SER B N 1
ATOM 1668 C CA . SER B 1 67 ? 2.945 -4.281 -13.398 1 98.81 67 SER B CA 1
ATOM 1669 C C . SER B 1 67 ? 3.607 -3.42 -12.328 1 98.81 67 SER B C 1
ATOM 1671 O O . SER B 1 67 ? 2.926 -2.699 -11.602 1 98.81 67 SER B O 1
ATOM 1673 N N . ILE B 1 68 ? 4.922 -3.471 -12.32 1 98.81 68 ILE B N 1
ATOM 1674 C CA . ILE B 1 68 ? 5.645 -2.645 -11.359 1 98.81 68 ILE B CA 1
ATOM 1675 C C . ILE B 1 68 ? 5.594 -1.182 -11.797 1 98.81 68 ILE B C 1
ATOM 1677 O O . ILE B 1 68 ? 5.926 -0.856 -12.945 1 98.81 68 ILE B O 1
ATOM 1681 N N . ILE B 1 69 ? 5.203 -0.321 -10.938 1 98.69 69 ILE B N 1
ATOM 1682 C CA . ILE B 1 69 ? 5.145 1.109 -11.219 1 98.69 69 ILE B CA 1
ATOM 1683 C C . ILE B 1 69 ? 6.344 1.811 -10.586 1 98.69 69 ILE B C 1
ATOM 1685 O O . ILE B 1 69 ? 7.02 2.611 -11.234 1 98.69 69 ILE B O 1
ATOM 1689 N N . THR B 1 70 ? 6.574 1.548 -9.32 1 98.44 70 THR B N 1
ATOM 1690 C CA . THR B 1 70 ? 7.699 2.102 -8.578 1 98.44 70 THR B CA 1
ATOM 1691 C C . THR B 1 70 ? 8.344 1.035 -7.695 1 98.44 70 THR B C 1
ATOM 1693 O O . THR B 1 70 ? 7.66 0.146 -7.188 1 98.44 70 THR B O 1
ATOM 1696 N N . MET B 1 71 ? 9.602 1.088 -7.621 1 98.69 71 MET B N 1
ATOM 1697 C CA . MET B 1 71 ? 10.375 0.23 -6.727 1 98.69 71 MET B CA 1
ATOM 1698 C C . MET B 1 71 ? 11.391 1.046 -5.93 1 98.69 71 MET B C 1
ATOM 1700 O O . MET B 1 71 ? 12.133 1.847 -6.496 1 98.69 71 MET B O 1
ATOM 1704 N N . VAL B 1 72 ? 11.352 0.945 -4.621 1 98.88 72 VAL B N 1
ATOM 1705 C CA . VAL B 1 72 ? 12.289 1.597 -3.713 1 98.88 72 VAL B CA 1
ATOM 1706 C C . VAL B 1 72 ? 13.141 0.543 -3.014 1 98.88 72 VAL B C 1
ATOM 1708 O O . VAL B 1 72 ? 12.617 -0.377 -2.385 1 98.88 72 VAL B O 1
ATOM 1711 N N . CYS B 1 73 ? 14.422 0.667 -3.172 1 98.5 73 CYS B N 1
ATOM 1712 C CA . CYS B 1 73 ? 15.336 -0.368 -2.697 1 98.5 73 CYS B CA 1
ATOM 1713 C C . CYS B 1 73 ? 16.281 0.183 -1.64 1 98.5 73 CYS B C 1
ATOM 1715 O O . CYS B 1 73 ? 16.922 1.218 -1.848 1 98.5 73 CYS B O 1
ATOM 1717 N N . GLU B 1 74 ? 16.328 -0.48 -0.446 1 97.38 74 GLU B N 1
ATOM 1718 C CA . GLU B 1 74 ? 17.281 -0.156 0.617 1 97.38 74 GLU B CA 1
ATOM 1719 C C . GLU B 1 74 ? 17.812 -1.42 1.29 1 97.38 74 GLU B C 1
ATOM 1721 O O . GLU B 1 74 ? 17.125 -2.012 2.131 1 97.38 74 GLU B O 1
ATOM 1726 N N . GLU B 1 75 ? 19.047 -1.767 0.952 1 94 75 GLU B N 1
ATOM 1727 C CA . GLU B 1 75 ? 19.703 -2.9 1.597 1 94 75 GLU B CA 1
ATOM 1728 C C . GLU B 1 75 ? 18.859 -4.164 1.491 1 94 75 GLU B C 1
ATOM 1730 O O . GLU B 1 75 ? 18.641 -4.688 0.395 1 94 75 GLU B O 1
ATOM 1735 N N . ASP B 1 76 ? 18.281 -4.555 2.629 1 97.62 76 ASP B N 1
ATOM 1736 C CA . ASP B 1 76 ? 17.562 -5.816 2.686 1 97.62 76 ASP B CA 1
ATOM 1737 C C . ASP B 1 76 ? 16.047 -5.578 2.732 1 97.62 76 ASP B C 1
ATOM 1739 O O . ASP B 1 76 ? 15.297 -6.43 3.213 1 97.62 76 ASP B O 1
ATOM 1743 N N . ASN B 1 77 ? 15.656 -4.438 2.318 1 98.75 77 ASN B N 1
ATOM 1744 C CA . ASN B 1 77 ? 14.25 -4.086 2.215 1 98.75 77 ASN B CA 1
ATOM 1745 C C . ASN B 1 77 ? 13.922 -3.469 0.858 1 98.75 77 ASN B C 1
ATOM 1747 O O . ASN B 1 77 ? 14.68 -2.643 0.348 1 98.75 77 ASN B O 1
ATOM 1751 N N . ILE B 1 78 ? 12.875 -3.895 0.25 1 98.94 78 ILE B N 1
ATOM 1752 C CA . ILE B 1 78 ? 12.383 -3.307 -0.994 1 98.94 78 ILE B CA 1
ATOM 1753 C C . ILE B 1 78 ? 10.875 -3.074 -0.901 1 98.94 78 ILE B C 1
ATOM 1755 O O . ILE B 1 78 ? 10.148 -3.914 -0.374 1 98.94 78 ILE B O 1
ATOM 1759 N N . ALA B 1 79 ? 10.422 -1.953 -1.294 1 98.94 79 ALA B N 1
ATOM 1760 C CA . ALA B 1 79 ? 9 -1.643 -1.438 1 98.94 79 ALA B CA 1
ATOM 1761 C C . ALA B 1 79 ? 8.625 -1.451 -2.906 1 98.94 79 ALA B C 1
ATOM 1763 O O . ALA B 1 79 ? 9.391 -0.861 -3.674 1 98.94 79 ALA B O 1
ATOM 1764 N N . VAL B 1 80 ? 7.422 -1.938 -3.295 1 98.94 80 VAL B N 1
ATOM 1765 C CA . VAL B 1 80 ? 6.984 -1.866 -4.684 1 98.94 80 VAL B CA 1
ATOM 1766 C C . VAL B 1 80 ? 5.539 -1.372 -4.746 1 98.94 80 VAL B C 1
ATOM 1768 O O . VAL B 1 80 ? 4.684 -1.849 -3.998 1 98.94 80 VAL B O 1
ATOM 1771 N N . ARG B 1 81 ? 5.312 -0.388 -5.523 1 98.88 81 ARG B N 1
ATOM 1772 C CA . ARG B 1 81 ? 3.982 -0.053 -6.023 1 98.88 81 ARG B CA 1
ATOM 1773 C C . ARG B 1 81 ? 3.711 -0.738 -7.359 1 98.88 81 ARG B C 1
ATOM 1775 O O . ARG B 1 81 ? 4.531 -0.669 -8.273 1 98.88 81 ARG B O 1
ATOM 1782 N N . ALA B 1 82 ? 2.586 -1.411 -7.41 1 98.81 82 ALA B N 1
ATOM 1783 C CA . ALA B 1 82 ? 2.26 -2.139 -8.633 1 98.81 82 ALA B CA 1
ATOM 1784 C C . ALA B 1 82 ? 0.794 -1.946 -9.016 1 98.81 82 ALA B C 1
ATOM 1786 O O . ALA B 1 82 ? -0.023 -1.559 -8.172 1 98.81 82 ALA B O 1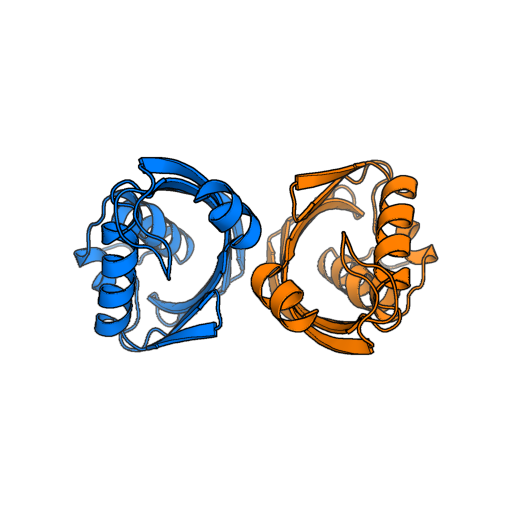
ATOM 1787 N N . LEU B 1 83 ? 0.523 -2.102 -10.258 1 98.75 83 LEU B N 1
ATOM 1788 C CA . LEU B 1 83 ? -0.828 -2.182 -10.797 1 98.75 83 LEU B CA 1
ATOM 1789 C C . LEU B 1 83 ? -1.151 -3.605 -11.242 1 98.75 83 LEU B C 1
ATOM 1791 O O . LEU B 1 83 ? -0.39 -4.211 -12 1 98.75 83 LEU B O 1
ATOM 1795 N N . TYR B 1 84 ? -2.25 -4.129 -10.711 1 98.62 84 TYR B N 1
ATOM 1796 C CA . TYR B 1 84 ? -2.705 -5.473 -11.062 1 98.62 84 TYR B CA 1
ATOM 1797 C C . TYR B 1 84 ? -3.867 -5.414 -12.047 1 98.62 84 TYR B C 1
ATOM 1799 O O . TYR B 1 84 ? -4.758 -4.57 -11.914 1 98.62 84 TYR B O 1
ATOM 1807 N N . ASN B 1 85 ? -3.863 -6.238 -13 1 98.5 85 ASN B N 1
ATOM 1808 C CA . ASN B 1 85 ? -4.969 -6.32 -13.945 1 98.5 85 ASN B CA 1
ATOM 1809 C C . ASN B 1 85 ? -5.266 -7.766 -14.344 1 98.5 85 ASN B C 1
ATOM 1811 O O . ASN B 1 85 ? -4.391 -8.625 -14.25 1 98.5 85 ASN B O 1
ATOM 1815 N N . GLY B 1 86 ? -6.457 -8.039 -14.742 1 98.5 86 GLY B N 1
ATOM 1816 C CA . GLY B 1 86 ? -6.906 -9.352 -15.172 1 98.5 86 GLY B CA 1
ATOM 1817 C C . GLY B 1 86 ? -8.406 -9.414 -15.414 1 98.5 86 GLY B C 1
ATOM 1818 O O . GLY B 1 86 ? -9.055 -8.383 -15.594 1 98.5 86 GLY B O 1
ATOM 1819 N N . ARG B 1 87 ? -8.859 -10.656 -15.578 1 98.69 87 ARG B N 1
ATOM 1820 C CA . ARG B 1 87 ? -10.281 -10.906 -15.758 1 98.69 87 ARG B CA 1
ATOM 1821 C C . ARG B 1 87 ? -10.812 -11.852 -14.68 1 98.69 87 ARG B C 1
ATOM 1823 O O . ARG B 1 87 ? -10.211 -12.898 -14.422 1 98.69 87 ARG B O 1
ATOM 1830 N N . HIS B 1 88 ? -11.914 -11.43 -14.094 1 98.44 88 HIS B N 1
ATOM 1831 C CA . HIS B 1 88 ? -12.539 -12.203 -13.031 1 98.44 88 HIS B CA 1
ATOM 1832 C C . HIS B 1 88 ? -13.352 -13.367 -13.594 1 98.44 88 HIS B C 1
ATOM 1834 O O . HIS B 1 88 ? -14.547 -13.219 -13.859 1 98.44 88 HIS B O 1
ATOM 1840 N N . THR B 1 89 ? -12.719 -14.539 -13.602 1 98.12 89 THR B N 1
ATOM 1841 C CA . THR B 1 89 ? -13.406 -15.648 -14.25 1 98.12 89 THR B CA 1
ATOM 1842 C C . THR B 1 89 ? -13.602 -16.812 -13.281 1 98.12 89 THR B C 1
ATOM 1844 O O . THR B 1 89 ? -14.18 -17.844 -13.641 1 98.12 89 THR B O 1
ATOM 1847 N N . GLY B 1 90 ? -13.094 -16.766 -12.094 1 97.69 90 GLY B N 1
ATOM 1848 C CA . GLY B 1 90 ? -13.328 -17.719 -11.016 1 97.69 90 GLY B CA 1
ATOM 1849 C C . GLY B 1 90 ? -13.781 -17.062 -9.727 1 97.69 90 GLY B C 1
ATOM 1850 O O . GLY B 1 90 ? -13.812 -15.836 -9.625 1 97.69 90 GLY B O 1
ATOM 1851 N N . LYS B 1 91 ? -14.148 -17.922 -8.773 1 96.56 91 LYS B N 1
ATOM 1852 C CA . LYS B 1 91 ? -14.609 -17.391 -7.484 1 96.56 91 LYS B CA 1
ATOM 1853 C C . LYS B 1 91 ? -13.492 -16.672 -6.754 1 96.56 91 LYS B C 1
ATOM 1855 O O . LYS B 1 91 ? -12.359 -17.156 -6.688 1 96.56 91 LYS B O 1
ATOM 1860 N N . LEU B 1 92 ? -13.758 -15.508 -6.363 1 94.81 92 LEU B N 1
ATOM 1861 C CA . LEU B 1 92 ? -12.836 -14.664 -5.613 1 94.81 92 LEU B CA 1
ATOM 1862 C C . LEU B 1 92 ? -13.477 -14.188 -4.312 1 94.81 92 LEU B C 1
ATOM 1864 O O . LEU B 1 92 ? -14.438 -13.414 -4.328 1 94.81 92 LEU B O 1
ATOM 1868 N N . LEU B 1 93 ? -12.875 -14.586 -3.207 1 86.88 93 LEU B N 1
ATOM 1869 C CA . LEU B 1 93 ? -13.516 -14.328 -1.922 1 86.88 93 LEU B CA 1
ATOM 1870 C C . LEU B 1 93 ? -14.953 -14.836 -1.918 1 86.88 93 LEU B C 1
ATOM 1872 O O . LEU B 1 93 ? -15.195 -16.031 -2.113 1 86.88 93 LE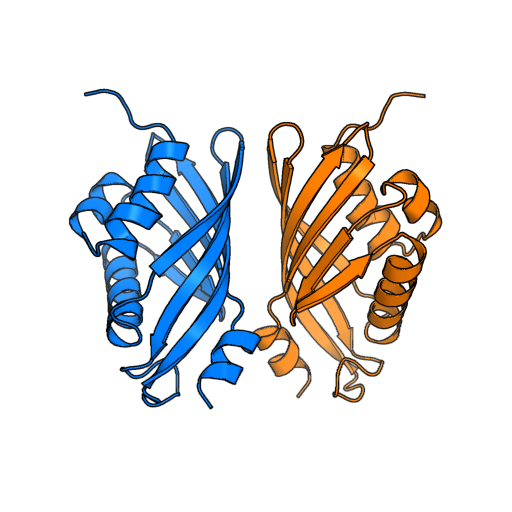U B O 1
ATOM 1876 N N . ASP B 1 94 ? -15.898 -13.992 -1.777 1 91.5 94 ASP B N 1
ATOM 1877 C CA . ASP B 1 94 ? -17.297 -14.406 -1.743 1 91.5 94 ASP B CA 1
ATOM 1878 C C . ASP B 1 94 ? -18.016 -14 -3.023 1 91.5 94 ASP B C 1
ATOM 1880 O O . ASP B 1 94 ? -19.25 -14.047 -3.088 1 91.5 94 ASP B O 1
ATOM 1884 N N . TYR B 1 95 ? -17.234 -13.758 -4 1 95.94 95 TYR B N 1
ATOM 1885 C CA . TYR B 1 95 ? -17.859 -13.273 -5.23 1 95.94 95 TYR B CA 1
ATOM 1886 C C . TYR B 1 95 ? -17.75 -14.312 -6.34 1 95.94 95 TYR B C 1
ATOM 1888 O O . TYR B 1 95 ? -16.656 -14.805 -6.637 1 95.94 95 TYR B O 1
ATOM 1896 N N . GLU B 1 96 ? -18.859 -14.609 -6.906 1 97.5 96 GLU B N 1
ATOM 1897 C CA . GLU B 1 96 ? -18.891 -15.477 -8.078 1 97.5 96 GLU B CA 1
ATOM 1898 C C . GLU B 1 96 ? -18.281 -14.789 -9.297 1 97.5 96 GLU B C 1
ATOM 1900 O O . GLU B 1 96 ? -18.219 -13.555 -9.359 1 97.5 96 GLU B O 1
ATOM 1905 N N . PRO B 1 97 ? -17.812 -15.594 -10.227 1 97.69 97 PRO B N 1
ATOM 1906 C CA . PRO B 1 97 ? -17.203 -14.992 -11.414 1 97.69 97 PRO B CA 1
ATOM 1907 C C . PRO B 1 97 ? -18.141 -14.031 -12.141 1 97.69 97 PRO B C 1
ATOM 1909 O O . PRO B 1 97 ? -19.312 -14.352 -12.352 1 97.69 97 PRO B O 1
ATOM 1912 N N . THR B 1 98 ? -17.641 -12.922 -12.547 1 97.75 98 THR B N 1
ATOM 1913 C CA . THR B 1 98 ? -18.422 -11.906 -13.234 1 97.75 98 THR B CA 1
ATOM 1914 C C . THR B 1 98 ? -17.969 -11.766 -14.688 1 97.75 98 THR B C 1
ATOM 1916 O O . THR B 1 98 ? -18.672 -11.172 -15.508 1 97.75 98 THR B O 1
ATOM 1919 N N . ASN B 1 99 ? -16.75 -12.219 -14.977 1 98.06 99 ASN B N 1
ATOM 1920 C CA . ASN B 1 99 ? -16.094 -12.094 -16.281 1 98.06 99 ASN B CA 1
ATOM 1921 C C . ASN B 1 99 ? -15.719 -10.648 -16.578 1 98.06 99 ASN B C 1
ATOM 1923 O O . ASN B 1 99 ? -15.422 -10.305 -17.734 1 98.06 99 ASN B O 1
ATOM 1927 N N . ASN B 1 100 ? -15.758 -9.781 -15.641 1 98 100 ASN B N 1
ATOM 1928 C CA . ASN B 1 100 ? -15.328 -8.398 -15.789 1 98 100 ASN B CA 1
ATOM 1929 C C . ASN B 1 100 ? -13.805 -8.289 -15.836 1 98 100 ASN B C 1
ATOM 1931 O O . ASN B 1 100 ? -13.102 -9.086 -15.203 1 98 100 ASN B O 1
ATOM 1935 N N . LYS B 1 101 ? -13.305 -7.32 -16.594 1 98.25 101 LYS B N 1
ATOM 1936 C CA . LYS B 1 101 ? -11.922 -6.891 -16.438 1 98.25 101 LYS B CA 1
ATOM 1937 C C . LYS B 1 101 ? -11.727 -6.141 -15.117 1 98.25 101 LYS B C 1
ATOM 1939 O O . LYS B 1 101 ? -12.57 -5.332 -14.727 1 98.25 101 LYS B O 1
ATOM 1944 N N . ILE B 1 102 ? -10.742 -6.426 -14.461 1 98.12 102 ILE B N 1
ATOM 1945 C CA . ILE B 1 102 ? -10.453 -5.75 -13.203 1 98.12 102 ILE B CA 1
ATOM 1946 C C . ILE B 1 102 ? -9.062 -5.109 -13.266 1 98.12 102 ILE B C 1
ATOM 1948 O O . ILE B 1 102 ? -8.188 -5.594 -13.984 1 98.12 102 ILE B O 1
ATOM 1952 N N . THR B 1 103 ? -8.859 -3.99 -12.68 1 98.38 103 THR B N 1
ATOM 1953 C CA . THR B 1 103 ? -7.605 -3.273 -12.469 1 98.38 103 THR B CA 1
ATOM 1954 C C . THR B 1 103 ? -7.574 -2.648 -11.078 1 98.38 103 THR B C 1
ATOM 1956 O O . THR B 1 103 ? -8.484 -1.912 -10.695 1 98.38 103 THR B O 1
ATOM 1959 N N . TYR B 1 104 ? -6.559 -2.936 -10.312 1 97.94 104 TYR B N 1
ATOM 1960 C CA . TYR B 1 104 ? -6.488 -2.352 -8.984 1 97.94 104 TYR B CA 1
ATOM 1961 C C . TYR B 1 104 ? -5.043 -2.217 -8.516 1 97.94 104 TYR B C 1
ATOM 1963 O O . TYR B 1 104 ? -4.16 -2.926 -9.008 1 97.94 104 TYR B O 1
ATOM 1971 N N . ASN B 1 105 ? -4.777 -1.347 -7.625 1 98.5 105 ASN B N 1
ATOM 1972 C CA . ASN B 1 105 ? -3.436 -1.035 -7.145 1 98.5 105 ASN B CA 1
ATOM 1973 C C . ASN B 1 105 ? -2.99 -2.006 -6.055 1 98.5 105 ASN B C 1
ATOM 1975 O O . ASN B 1 105 ? -3.822 -2.578 -5.352 1 98.5 105 ASN B O 1
ATOM 1979 N N . GLY B 1 106 ? -1.717 -2.148 -5.887 1 98.5 106 GLY B N 1
ATOM 1980 C CA . GLY B 1 106 ? -1.088 -2.873 -4.793 1 98.5 106 GLY B CA 1
ATOM 1981 C C . GLY B 1 106 ? 0.208 -2.238 -4.324 1 98.5 106 GLY B C 1
ATOM 1982 O O . GLY B 1 106 ? 0.896 -1.573 -5.105 1 98.5 106 GLY B O 1
ATOM 1983 N N . ALA B 1 107 ? 0.489 -2.391 -3.107 1 98.88 107 ALA B N 1
ATOM 1984 C CA . ALA B 1 107 ? 1.766 -2.047 -2.488 1 98.88 107 ALA B CA 1
ATOM 1985 C C . ALA B 1 107 ? 2.35 -3.24 -1.735 1 98.88 107 ALA B C 1
ATOM 1987 O O . ALA B 1 107 ? 1.629 -3.947 -1.025 1 98.88 107 ALA B O 1
ATOM 1988 N N . SER B 1 108 ? 3.629 -3.49 -1.907 1 98.94 108 SER B N 1
ATOM 1989 C CA . SER B 1 108 ? 4.301 -4.621 -1.273 1 98.94 108 SER B CA 1
ATOM 1990 C C . SER B 1 108 ? 5.609 -4.188 -0.623 1 98.94 108 SER B C 1
ATOM 1992 O O . SER B 1 108 ? 6.316 -3.322 -1.146 1 98.94 108 SER B O 1
ATOM 1994 N N . PHE B 1 109 ? 5.941 -4.773 0.481 1 98.94 109 PHE B N 1
ATOM 1995 C CA . PHE B 1 109 ? 7.203 -4.613 1.192 1 98.94 109 PHE B CA 1
ATOM 1996 C C . PHE B 1 109 ? 7.895 -5.957 1.383 1 98.94 109 PHE B C 1
ATOM 1998 O O . PHE B 1 109 ? 7.297 -6.898 1.906 1 98.94 109 PHE B O 1
ATOM 2005 N N . PHE B 1 110 ? 9.133 -6.039 0.948 1 98.94 110 PHE B N 1
ATOM 2006 C CA . PHE B 1 110 ? 9.922 -7.266 0.972 1 98.94 110 PHE B CA 1
ATOM 2007 C C . PHE B 1 110 ? 11.078 -7.141 1.953 1 98.94 110 PHE B C 1
ATOM 2009 O O . PHE B 1 110 ? 11.727 -6.094 2.025 1 98.94 110 PHE B O 1
ATOM 2016 N N . LYS B 1 111 ? 11.312 -8.18 2.664 1 98.88 111 LYS B N 1
ATOM 2017 C CA . LYS B 1 111 ? 12.523 -8.336 3.463 1 98.88 111 LYS B CA 1
ATOM 2018 C C . LYS B 1 111 ? 13.359 -9.516 2.977 1 98.88 111 LYS B C 1
ATOM 2020 O O . LYS B 1 111 ? 12.812 -10.562 2.611 1 98.88 111 LYS B O 1
ATOM 2025 N N . PHE B 1 112 ? 14.656 -9.383 3.037 1 98.69 112 PHE B N 1
ATOM 2026 C CA . PHE B 1 112 ? 15.57 -10.383 2.494 1 98.69 112 PHE B CA 1
ATOM 2027 C C . PHE B 1 112 ? 16.562 -10.844 3.555 1 98.69 112 PHE B C 1
ATOM 2029 O O . PHE B 1 112 ? 16.938 -10.07 4.441 1 98.69 112 PHE B O 1
ATOM 2036 N N . LYS B 1 113 ? 16.906 -12 3.498 1 98.06 113 LYS B N 1
ATOM 2037 C CA . LYS B 1 113 ? 18 -12.594 4.273 1 98.06 113 LYS B CA 1
ATOM 2038 C C . LYS B 1 113 ? 18.703 -13.695 3.484 1 98.06 113 LYS B C 1
ATOM 2040 O O . LYS B 1 113 ? 18.047 -14.539 2.867 1 98.06 113 LYS B O 1
ATOM 2045 N N . ASP B 1 114 ? 20.047 -13.625 3.4 1 96.44 114 ASP B N 1
ATOM 2046 C CA . ASP B 1 114 ? 20.891 -14.656 2.787 1 96.44 114 ASP B CA 1
ATOM 2047 C C . ASP B 1 114 ? 20.484 -14.898 1.334 1 96.44 114 ASP B C 1
ATOM 2049 O O . ASP B 1 114 ? 20.359 -16.047 0.898 1 96.44 114 ASP B O 1
ATOM 2053 N N . GLY B 1 115 ? 20.094 -13.836 0.701 1 96.94 115 GLY B N 1
ATOM 2054 C CA . GLY B 1 115 ? 19.844 -13.891 -0.729 1 96.94 115 GLY B CA 1
ATOM 2055 C C . GLY B 1 115 ? 18.469 -14.453 -1.069 1 96.94 115 GLY B C 1
ATOM 2056 O O . GLY B 1 115 ? 18.25 -14.93 -2.186 1 96.94 115 GLY B O 1
ATOM 2057 N N . LYS B 1 116 ? 17.547 -14.438 -0.108 1 98.62 116 LYS B N 1
ATOM 2058 C CA . LYS B 1 116 ? 16.172 -14.922 -0.294 1 98.62 116 LYS B CA 1
ATOM 2059 C C . LYS B 1 116 ? 15.164 -13.938 0.29 1 98.62 116 LYS B C 1
ATOM 2061 O O . LYS B 1 116 ? 15.484 -13.164 1.194 1 98.62 116 LYS B O 1
ATOM 2066 N N . ILE B 1 117 ? 14 -13.93 -0.241 1 98.88 117 ILE B N 1
ATOM 2067 C CA . ILE B 1 117 ? 12.898 -13.211 0.392 1 98.88 117 ILE B CA 1
ATOM 2068 C C . ILE B 1 117 ? 12.414 -13.992 1.615 1 98.88 117 ILE B C 1
ATOM 2070 O O . ILE B 1 117 ? 12.078 -15.172 1.516 1 98.88 117 ILE B O 1
ATOM 2074 N N . ILE B 1 118 ? 12.328 -13.312 2.734 1 98.88 118 ILE B N 1
ATOM 2075 C CA . ILE B 1 118 ? 11.953 -14.031 3.947 1 98.88 118 ILE B CA 1
ATOM 2076 C C . ILE B 1 118 ? 10.602 -13.523 4.449 1 98.88 118 ILE B C 1
ATOM 2078 O O . ILE B 1 118 ? 9.961 -14.172 5.281 1 98.88 118 ILE B O 1
ATOM 2082 N N . ASP B 1 119 ? 10.219 -12.398 4.07 1 98.88 119 ASP B N 1
ATOM 2083 C CA . ASP B 1 119 ? 8.977 -11.766 4.504 1 98.88 119 ASP B CA 1
ATOM 2084 C C . ASP B 1 119 ? 8.406 -10.867 3.414 1 98.88 119 ASP B C 1
ATOM 2086 O O . ASP B 1 119 ? 9.148 -10.125 2.764 1 98.88 119 ASP B O 1
ATOM 2090 N N . ILE B 1 120 ? 7.094 -10.945 3.129 1 98.88 120 ILE B N 1
ATOM 2091 C CA . ILE B 1 120 ? 6.387 -10.062 2.211 1 98.88 120 ILE B CA 1
ATOM 2092 C C . ILE B 1 120 ? 5.105 -9.555 2.869 1 98.88 120 ILE B C 1
ATOM 2094 O O . ILE B 1 120 ? 4.324 -10.336 3.408 1 98.88 120 ILE B O 1
ATOM 2098 N N . TRP B 1 121 ? 4.934 -8.266 2.875 1 98.81 121 TRP B N 1
ATOM 2099 C CA . TRP B 1 121 ? 3.678 -7.621 3.246 1 98.81 121 TRP B CA 1
ATOM 2100 C C . TRP B 1 121 ? 3.035 -6.949 2.037 1 98.81 121 TRP B C 1
ATOM 2102 O O . TRP B 1 121 ? 3.686 -6.172 1.334 1 98.81 121 TRP B O 1
ATOM 2112 N N . VAL B 1 122 ? 1.774 -7.328 1.779 1 98.75 122 VAL B N 1
ATOM 2113 C CA . VAL B 1 122 ? 1.101 -6.801 0.598 1 98.75 122 VAL B CA 1
ATOM 2114 C C . VAL B 1 122 ? -0.221 -6.152 1.002 1 98.75 122 VAL B C 1
ATOM 2116 O O . VAL B 1 122 ? -0.978 -6.715 1.797 1 98.75 122 VAL B O 1
ATOM 2119 N N . LEU B 1 123 ? -0.487 -5.016 0.468 1 98.56 123 LEU B N 1
ATOM 2120 C CA . LEU B 1 123 ? -1.775 -4.336 0.56 1 98.56 123 LEU B CA 1
ATOM 2121 C C . LEU B 1 123 ? -2.367 -4.105 -0.827 1 98.56 123 LEU B C 1
ATOM 2123 O O . LEU B 1 123 ? -1.765 -3.418 -1.655 1 98.56 123 LEU B O 1
ATOM 2127 N N . GLY B 1 124 ? -3.537 -4.684 -1.075 1 98.06 124 GLY B N 1
ATOM 2128 C CA . GLY B 1 124 ? -4.262 -4.449 -2.314 1 98.06 124 GLY B CA 1
ATOM 2129 C C . GLY B 1 124 ? -5.438 -3.508 -2.15 1 98.06 124 GLY B C 1
ATOM 2130 O O . GLY B 1 124 ? -6.055 -3.459 -1.084 1 98.06 124 GLY B O 1
ATOM 2131 N N . ASP B 1 125 ? -5.746 -2.779 -3.174 1 97.75 125 ASP B N 1
ATOM 2132 C CA . ASP B 1 125 ? -6.91 -1.896 -3.205 1 97.75 125 ASP B CA 1
ATOM 2133 C C . ASP B 1 125 ? -8.203 -2.697 -3.359 1 97.75 125 ASP B C 1
ATOM 2135 O O . ASP B 1 125 ? -8.844 -2.654 -4.41 1 97.75 125 ASP B O 1
ATOM 2139 N N . LEU B 1 126 ? -8.609 -3.293 -2.266 1 96.56 126 LEU B N 1
ATOM 2140 C CA . LEU B 1 126 ? -9.727 -4.223 -2.324 1 96.56 126 LEU B CA 1
ATOM 2141 C C . LEU B 1 126 ? -11.039 -3.479 -2.545 1 96.56 126 LEU B C 1
ATOM 2143 O O . LEU B 1 126 ? -11.969 -4.016 -3.152 1 96.56 126 LEU B O 1
ATOM 2147 N N . LYS B 1 127 ? -11.109 -2.285 -2.039 1 95.62 127 LYS B N 1
ATOM 2148 C CA . LYS B 1 127 ? -12.32 -1.512 -2.297 1 95.62 127 LYS B CA 1
ATOM 2149 C C . LYS B 1 127 ? -12.555 -1.341 -3.795 1 95.62 127 LYS B C 1
ATOM 2151 O O . LYS B 1 127 ? -13.648 -1.628 -4.293 1 95.62 127 LYS B O 1
ATOM 2156 N N . THR B 1 128 ? -11.539 -0.864 -4.5 1 96.75 128 THR B N 1
ATOM 2157 C CA . THR B 1 128 ? -11.641 -0.683 -5.945 1 96.75 128 THR B CA 1
ATOM 2158 C C . THR B 1 128 ? -11.898 -2.016 -6.641 1 96.75 128 THR B C 1
ATOM 2160 O O . THR B 1 128 ? -12.734 -2.096 -7.547 1 96.75 128 THR B O 1
ATOM 2163 N N . LEU B 1 129 ? -11.18 -3.055 -6.211 1 97 129 LEU B N 1
ATOM 2164 C CA . LEU B 1 129 ? -11.352 -4.379 -6.797 1 97 129 LEU B CA 1
ATOM 2165 C C . LEU B 1 129 ? -12.805 -4.84 -6.672 1 97 129 LEU B C 1
ATOM 2167 O O . LEU B 1 129 ? -13.43 -5.195 -7.672 1 97 129 LEU B O 1
ATOM 2171 N N . ILE B 1 130 ? -13.359 -4.809 -5.5 1 95.5 130 ILE B N 1
ATOM 2172 C CA . ILE B 1 130 ? -14.703 -5.312 -5.219 1 95.5 130 ILE B CA 1
ATOM 2173 C C . ILE B 1 130 ? -15.727 -4.512 -6.016 1 95.5 130 ILE B C 1
ATOM 2175 O O . ILE B 1 130 ? -16.703 -5.07 -6.523 1 95.5 130 ILE B O 1
ATOM 2179 N N . GLN B 1 131 ? -15.492 -3.229 -6.141 1 94.81 131 GLN B N 1
ATOM 2180 C CA . GLN B 1 131 ? -16.391 -2.389 -6.93 1 94.81 131 GLN B CA 1
ATOM 2181 C C . GLN B 1 131 ? -16.469 -2.871 -8.375 1 94.81 131 GLN B C 1
ATOM 2183 O O . GLN B 1 131 ? -17.5 -2.76 -9.023 1 94.81 131 GLN B O 1
ATOM 2188 N N . GLN B 1 132 ? -15.406 -3.418 -8.82 1 96.88 132 GLN B N 1
ATOM 2189 C CA . GLN B 1 132 ? -15.328 -3.854 -10.211 1 96.88 132 GLN B CA 1
ATOM 2190 C C . GLN B 1 132 ? -15.914 -5.254 -10.383 1 96.88 132 GLN B C 1
ATOM 2192 O O . GLN B 1 132 ? -16.156 -5.695 -11.508 1 96.88 132 GLN B O 1
ATOM 2197 N N . LEU B 1 133 ? -16.141 -6.016 -9.273 1 95.25 133 LEU B N 1
ATOM 2198 C CA . LEU B 1 133 ? -16.703 -7.359 -9.328 1 95.25 133 LEU B CA 1
ATOM 2199 C C . LEU B 1 133 ? -18.219 -7.312 -9.375 1 95.25 133 LEU B C 1
ATOM 2201 O O . LEU B 1 133 ? -18.875 -8.336 -9.594 1 95.25 133 LEU B O 1
ATOM 2205 N N . SER B 1 134 ? -18.828 -6.254 -9.031 1 82.12 134 SER B N 1
ATOM 2206 C CA . SER B 1 134 ? -20.281 -6.105 -9.039 1 82.12 134 SER B CA 1
ATOM 2207 C C . SER B 1 134 ? -20.781 -5.637 -10.406 1 82.12 134 SER B C 1
ATOM 2209 O O . SER B 1 134 ? -20.031 -4.996 -11.156 1 82.12 134 SER B O 1
#

Sequence (268 aa):
MKKLTNKELVKLYYDELWNKHKKEYIDIVFDDNITFHGSLDITVKGKKEFEKYMDSMITAIPNLFHSIITMVCEEDNIAVRALYNGRHTGKLLDYEPTNNKITYNGASFFKFKDGKIIDIWVLGDLKTLIQQLSMKKLTNKELVKLYYDELWNKHKKEYIDIVFDDNITFHGSLDITVKGKKEFEKYMDSMITAIPNLFHSIITMVCEEDNIAVRALYNGRHTGKLLDYEPTNNKITYNGASFFKFKDGKIIDIWVLGDLKTLIQQLS

Organism: Aliarcobacter butzleri (strain RM4018) (NCBI:txid367737)